Protein AF-A0A8W7Q384-F1 (afdb_monomer_lite)

Structure (mmCIF, N/CA/C/O backbone):
data_AF-A0A8W7Q384-F1
#
_entry.id   AF-A0A8W7Q384-F1
#
loop_
_atom_site.group_PDB
_atom_site.id
_atom_site.type_symbol
_atom_site.label_atom_id
_atom_site.label_alt_id
_atom_site.label_comp_id
_atom_site.label_asym_id
_atom_site.label_entity_id
_atom_site.label_seq_id
_atom_site.pdbx_PDB_ins_code
_atom_site.Cartn_x
_atom_site.Cartn_y
_atom_site.Cartn_z
_atom_site.occupancy
_atom_site.B_iso_or_equiv
_atom_site.auth_seq_id
_atom_site.auth_comp_id
_atom_site.auth_asym_id
_atom_site.auth_atom_id
_atom_site.pdbx_PDB_model_num
ATOM 1 N N . MET A 1 1 ? 1.496 25.812 8.052 1.00 44.94 1 MET A N 1
ATOM 2 C CA . MET A 1 1 ? 0.238 25.805 8.840 1.00 44.94 1 MET A CA 1
ATOM 3 C C . MET A 1 1 ? 0.352 24.690 9.879 1.00 44.94 1 MET A C 1
ATOM 5 O O . MET A 1 1 ? 1.340 23.968 9.822 1.00 44.94 1 MET A O 1
ATOM 9 N N . THR A 1 2 ? -0.570 24.542 10.833 1.00 55.72 2 THR A N 1
ATOM 10 C CA . THR A 1 2 ? -0.604 23.332 11.680 1.00 55.72 2 THR A CA 1
ATOM 11 C C . THR A 1 2 ? -1.084 22.135 10.853 1.00 55.72 2 THR A C 1
ATOM 13 O O . THR A 1 2 ? -1.966 22.303 10.009 1.00 55.72 2 THR A O 1
ATOM 16 N N . HIS A 1 3 ? -0.537 20.934 11.089 1.00 66.12 3 HIS A N 1
ATOM 17 C CA . HIS A 1 3 ? -0.897 19.719 10.334 1.00 66.12 3 HIS A CA 1
ATOM 18 C C . HIS A 1 3 ? -2.413 19.453 10.353 1.00 66.12 3 HIS A C 1
ATOM 20 O O . HIS A 1 3 ? -3.006 19.095 9.339 1.00 66.12 3 HIS A O 1
ATOM 26 N N . THR A 1 4 ? -3.066 19.753 11.480 1.00 69.38 4 THR A N 1
ATOM 27 C CA . THR A 1 4 ? -4.520 19.659 11.679 1.00 69.38 4 THR A CA 1
ATOM 28 C C . THR A 1 4 ? -5.344 20.474 10.674 1.00 69.38 4 THR A C 1
ATOM 30 O O . THR A 1 4 ? -6.459 20.076 10.350 1.00 69.38 4 THR A O 1
ATOM 33 N N . ALA A 1 5 ? -4.840 21.616 10.191 1.00 74.81 5 ALA A N 1
ATOM 34 C CA . ALA A 1 5 ? -5.571 22.479 9.259 1.00 74.81 5 ALA A CA 1
ATOM 35 C C . ALA A 1 5 ? -5.520 21.947 7.816 1.00 74.81 5 ALA A C 1
ATOM 37 O O . ALA A 1 5 ? -6.537 21.940 7.127 1.00 74.81 5 ALA A O 1
ATOM 38 N N . GLU A 1 6 ? -4.353 21.452 7.392 1.00 76.44 6 GLU A N 1
ATOM 39 C CA . GLU A 1 6 ? -4.172 20.764 6.106 1.00 76.44 6 GLU A CA 1
ATOM 40 C C . GLU A 1 6 ? -4.984 19.461 6.076 1.00 76.44 6 GLU A C 1
ATOM 42 O O . GLU A 1 6 ? -5.744 19.227 5.139 1.00 76.44 6 GLU A O 1
ATOM 47 N N . LEU A 1 7 ? -4.917 18.669 7.153 1.00 79.75 7 LEU A N 1
ATOM 48 C CA . LEU A 1 7 ? -5.678 17.428 7.300 1.00 79.75 7 LEU A CA 1
ATOM 49 C C . LEU A 1 7 ? -7.197 17.656 7.252 1.00 79.75 7 LEU A C 1
ATOM 51 O O . LEU A 1 7 ? -7.885 16.923 6.548 1.00 79.75 7 LEU A O 1
ATOM 55 N N . LYS A 1 8 ? -7.736 18.665 7.957 1.00 81.50 8 LYS A N 1
ATOM 56 C CA . LYS A 1 8 ? -9.182 18.963 7.934 1.00 81.50 8 LYS A CA 1
ATOM 57 C C . LYS A 1 8 ? -9.668 19.361 6.537 1.00 81.50 8 LYS A C 1
ATOM 59 O O . LYS A 1 8 ? -10.621 18.768 6.047 1.00 81.50 8 LYS A O 1
ATOM 64 N N . ASN A 1 9 ? -8.970 20.281 5.869 1.00 80.69 9 ASN A N 1
ATOM 65 C CA . ASN A 1 9 ? -9.294 20.690 4.497 1.00 80.69 9 ASN A CA 1
ATOM 66 C C . ASN A 1 9 ? -9.193 19.500 3.516 1.00 80.69 9 ASN A C 1
ATOM 68 O O . ASN A 1 9 ? -10.061 19.295 2.668 1.00 80.69 9 ASN A O 1
ATOM 72 N N . GLY A 1 10 ? -8.174 18.650 3.685 1.00 82.06 10 GLY A N 1
ATOM 73 C CA . GLY A 1 10 ? -8.019 17.441 2.883 1.00 82.06 10 GLY A CA 1
ATOM 74 C C . GLY A 1 10 ? -9.144 16.417 3.082 1.00 82.06 10 GLY A C 1
ATOM 75 O O . GLY A 1 10 ? -9.620 15.827 2.116 1.00 82.06 10 GLY A O 1
ATOM 76 N N . LEU A 1 11 ? -9.611 16.236 4.319 1.00 85.50 11 LEU A N 1
ATOM 77 C CA . LEU A 1 11 ? -10.746 15.369 4.653 1.00 85.50 11 LEU A CA 1
ATOM 78 C C . LEU A 1 11 ? -12.077 15.894 4.102 1.00 85.50 11 LEU A C 1
ATOM 80 O O . LEU A 1 11 ? -12.877 15.098 3.613 1.00 85.50 11 LEU A O 1
ATOM 84 N N . GLU A 1 12 ? -12.297 17.211 4.126 1.00 83.75 12 GLU A N 1
ATOM 85 C CA . GLU A 1 12 ? -13.469 17.854 3.515 1.00 83.75 12 GLU A CA 1
ATOM 86 C C . GLU A 1 12 ? -13.527 17.586 2.002 1.00 83.75 12 GLU A C 1
ATOM 88 O O . GLU A 1 12 ? -14.572 17.182 1.491 1.00 83.75 12 GLU A O 1
ATOM 93 N N . GLN A 1 13 ? -12.399 17.711 1.293 1.00 80.19 13 GLN A N 1
ATOM 94 C CA . GLN A 1 13 ? -12.308 17.402 -0.142 1.00 80.19 13 GLN A CA 1
ATOM 95 C C . GLN A 1 13 ? -12.464 15.902 -0.457 1.00 80.19 13 GLN A C 1
ATOM 97 O O . GLN A 1 13 ? -13.007 15.554 -1.503 1.00 80.19 13 GLN A O 1
ATOM 102 N N . LEU A 1 14 ? -12.040 15.011 0.448 1.00 81.94 14 LEU A N 1
ATOM 103 C CA . LEU A 1 14 ? -12.283 13.562 0.356 1.00 81.94 14 LEU A CA 1
ATOM 104 C C . LEU A 1 14 ? -13.698 13.145 0.818 1.00 81.94 14 LEU A C 1
ATOM 106 O O . LEU A 1 14 ? -14.008 11.955 0.815 1.00 81.94 14 LEU A O 1
ATOM 110 N N . ALA A 1 15 ? -14.548 14.095 1.233 1.00 84.81 15 ALA A N 1
ATOM 111 C CA . ALA A 1 15 ? -15.871 13.867 1.827 1.00 84.81 15 ALA A CA 1
ATOM 112 C C . ALA A 1 15 ? -15.871 12.939 3.070 1.00 84.81 15 ALA A C 1
ATOM 114 O O . ALA A 1 15 ? -16.859 12.260 3.361 1.00 84.81 15 ALA A O 1
ATOM 115 N N . LEU A 1 16 ? -14.770 12.917 3.831 1.00 86.44 16 LEU A N 1
ATOM 116 C CA . LEU A 1 16 ? -14.567 12.045 4.993 1.00 86.44 16 LEU A CA 1
ATOM 117 C C . LEU A 1 16 ? -14.825 12.780 6.317 1.00 86.44 16 LEU A C 1
ATOM 119 O O . LEU A 1 16 ? -13.942 13.423 6.884 1.00 86.44 16 LEU A O 1
ATOM 123 N N . GLY A 1 17 ? -16.038 12.627 6.853 1.00 88.44 17 GLY A N 1
ATOM 124 C CA . GLY A 1 17 ? -16.417 13.150 8.169 1.00 88.44 17 GLY A CA 1
ATOM 125 C C . GLY A 1 17 ? -15.796 12.368 9.332 1.00 88.44 17 GLY A C 1
ATOM 126 O O . GLY A 1 17 ? -16.449 11.494 9.897 1.00 88.44 17 GLY A O 1
ATOM 127 N N . LEU A 1 18 ? -14.553 12.691 9.706 1.00 91.69 18 LEU A N 1
ATOM 128 C CA . LEU A 1 18 ? -13.882 12.130 10.888 1.00 91.69 18 LEU A CA 1
ATOM 129 C C . LEU A 1 18 ? -14.116 12.979 12.146 1.00 91.69 18 LEU A C 1
ATOM 131 O O . LEU A 1 18 ? -14.117 14.209 12.094 1.00 91.69 18 LEU A O 1
ATOM 135 N N . ASN A 1 19 ? -14.273 12.317 13.294 1.00 92.69 19 ASN A N 1
ATOM 136 C CA . ASN A 1 19 ? -14.457 12.979 14.589 1.00 92.69 19 ASN A CA 1
ATOM 137 C C . ASN A 1 19 ? -13.121 13.408 15.240 1.00 92.69 19 ASN A C 1
ATOM 139 O O . ASN A 1 19 ? -12.037 13.018 14.805 1.00 92.69 19 ASN A O 1
ATOM 143 N N . GLU A 1 20 ? -13.184 14.203 16.313 1.00 90.88 20 GLU A N 1
ATOM 144 C CA . GLU A 1 20 ? -11.985 14.758 16.966 1.00 90.88 20 GLU A CA 1
ATOM 145 C C . GLU A 1 20 ? -11.042 13.694 17.551 1.00 90.88 20 GLU A C 1
ATOM 147 O O . GLU A 1 20 ? -9.825 13.872 17.502 1.00 90.88 20 GLU A O 1
ATOM 152 N N . GLN A 1 21 ? -11.569 12.562 18.030 1.00 93.56 21 GLN A N 1
ATOM 153 C CA . GLN A 1 21 ? -10.753 11.441 18.503 1.00 93.56 21 GLN A CA 1
ATOM 154 C C . GLN A 1 21 ? -9.999 10.781 17.339 1.00 93.56 21 GLN A C 1
ATOM 156 O O . GLN A 1 21 ? -8.808 10.510 17.458 1.00 93.56 21 GLN A O 1
ATOM 161 N N . GLN A 1 22 ? -10.657 10.570 16.194 1.00 95.06 22 GLN A N 1
ATOM 162 C CA . GLN A 1 22 ? -10.008 10.045 14.988 1.00 95.06 22 GLN A CA 1
ATOM 163 C C . GLN A 1 22 ? -8.922 11.003 14.481 1.00 95.06 22 GLN A C 1
ATOM 165 O O . GLN A 1 22 ? -7.818 10.562 14.173 1.00 95.06 22 GLN A O 1
ATOM 170 N N . LEU A 1 23 ? -9.183 12.314 14.465 1.00 91.81 23 LEU A N 1
ATOM 171 C CA . LEU A 1 23 ? -8.183 13.325 14.101 1.00 91.81 23 LEU A CA 1
ATOM 172 C C . LEU A 1 23 ? -6.960 13.300 15.036 1.00 91.81 23 LEU A C 1
ATOM 174 O O . LEU A 1 23 ? -5.830 13.349 14.552 1.00 91.81 23 LEU A O 1
ATOM 178 N N . ALA A 1 24 ? -7.168 13.166 16.350 1.00 91.88 24 ALA A N 1
ATOM 179 C CA . ALA A 1 24 ? -6.080 13.041 17.323 1.00 91.88 24 ALA A CA 1
ATOM 180 C C . ALA A 1 24 ? -5.264 11.745 17.137 1.00 91.88 24 ALA A C 1
ATOM 182 O O . ALA A 1 24 ? -4.039 11.767 17.248 1.00 91.88 24 ALA A O 1
ATOM 183 N N . LEU A 1 25 ? -5.916 10.627 16.796 1.00 95.00 25 LEU A N 1
ATOM 184 C CA . LEU A 1 25 ? -5.239 9.362 16.483 1.00 95.00 25 LEU A CA 1
ATOM 185 C C . LEU A 1 25 ? -4.395 9.452 15.199 1.00 95.00 25 LEU A C 1
ATOM 187 O O . LEU A 1 25 ? -3.295 8.903 15.158 1.00 95.00 25 LEU A O 1
ATOM 191 N N . LEU A 1 26 ? -4.865 10.165 14.169 1.00 92.44 26 LEU A N 1
ATOM 192 C CA . LEU A 1 26 ? -4.098 10.388 12.935 1.00 92.44 26 LEU A CA 1
ATOM 193 C C . LEU A 1 26 ? -2.866 11.291 13.163 1.00 92.44 26 LEU A C 1
ATOM 195 O O . LEU A 1 26 ? -1.802 11.020 12.607 1.00 92.44 26 LEU A O 1
ATOM 199 N N . ASP A 1 27 ? -2.983 12.327 13.998 1.00 89.19 27 ASP A N 1
ATOM 200 C CA . ASP A 1 27 ? -1.873 13.227 14.361 1.00 89.19 27 ASP A CA 1
ATOM 201 C C . ASP A 1 27 ? -0.831 12.524 15.259 1.00 89.19 27 ASP A C 1
ATOM 203 O O . ASP A 1 27 ? 0.382 12.617 15.032 1.00 89.19 27 ASP A O 1
ATOM 207 N N . GLY A 1 28 ? -1.296 11.700 16.206 1.00 91.56 28 GLY A N 1
ATOM 208 C CA . GLY A 1 28 ? -0.447 10.790 16.977 1.00 91.56 28 GLY A CA 1
ATOM 209 C C . GLY A 1 28 ? 0.284 9.778 16.088 1.00 91.56 28 GLY A C 1
ATOM 210 O O . GLY A 1 28 ? 1.491 9.579 16.239 1.00 91.56 28 GLY A O 1
ATOM 211 N N . TYR A 1 29 ? -0.404 9.188 15.106 1.00 93.50 29 TYR A N 1
ATOM 212 C CA . TYR A 1 29 ? 0.206 8.285 14.128 1.00 93.50 29 TYR A CA 1
ATOM 213 C C . TYR A 1 29 ? 1.307 8.971 13.304 1.00 93.50 29 TYR A C 1
ATOM 215 O O . TYR A 1 29 ? 2.401 8.415 13.185 1.00 93.50 29 TYR A O 1
ATOM 223 N N . LEU A 1 30 ? 1.071 10.189 12.797 1.00 88.12 30 LEU A N 1
ATOM 224 C CA . LEU A 1 30 ? 2.099 10.975 12.101 1.00 88.12 30 LEU A CA 1
ATOM 225 C C . LEU A 1 30 ? 3.310 11.260 13.000 1.00 88.12 30 LEU A C 1
ATOM 227 O O . LEU A 1 30 ? 4.449 11.084 12.566 1.00 88.12 30 LEU A O 1
ATOM 231 N N . THR A 1 31 ? 3.073 11.626 14.262 1.00 88.06 31 THR A N 1
ATOM 232 C CA . THR A 1 31 ? 4.128 11.882 15.256 1.00 88.06 31 THR A CA 1
ATOM 233 C C . THR A 1 31 ? 5.004 10.643 15.486 1.00 88.06 31 THR A C 1
ATOM 235 O O . THR A 1 31 ? 6.235 10.733 15.505 1.00 88.06 31 THR A O 1
ATOM 238 N N . LEU A 1 32 ? 4.393 9.459 15.609 1.00 90.62 32 LEU A N 1
ATOM 239 C CA . LEU A 1 32 ? 5.118 8.191 15.738 1.00 90.62 32 LEU A CA 1
ATOM 240 C C . LEU A 1 32 ? 5.864 7.819 14.451 1.00 90.62 32 LEU A C 1
ATOM 242 O O . LEU A 1 32 ? 7.019 7.392 14.521 1.00 90.62 32 LEU A O 1
ATOM 246 N N . LEU A 1 33 ? 5.240 8.010 13.285 1.00 87.19 33 LEU A N 1
ATOM 247 C CA . LEU A 1 33 ? 5.838 7.722 11.982 1.00 87.19 33 LEU A CA 1
ATOM 248 C C . LEU A 1 33 ? 7.087 8.580 11.740 1.00 87.19 33 LEU A C 1
ATOM 250 O O . LEU A 1 33 ? 8.132 8.029 11.398 1.00 87.19 33 LEU A O 1
ATOM 254 N N . ALA A 1 34 ? 7.017 9.894 11.975 1.00 82.94 34 ALA A N 1
ATOM 255 C CA . ALA A 1 34 ? 8.147 10.812 11.823 1.00 82.94 34 ALA A CA 1
ATOM 256 C C . ALA A 1 34 ? 9.315 10.439 12.756 1.00 82.94 34 ALA A C 1
ATOM 258 O O . ALA A 1 34 ? 10.442 10.228 12.294 1.00 82.94 34 ALA A O 1
ATOM 259 N N . LYS A 1 35 ? 9.019 10.240 14.051 1.00 85.12 35 LYS A N 1
ATOM 260 C CA . LYS A 1 35 ? 9.969 9.797 15.088 1.00 85.12 35 LYS A CA 1
ATOM 261 C C . LYS A 1 35 ? 10.708 8.512 14.699 1.00 85.12 35 LYS A C 1
ATOM 263 O O . LYS A 1 35 ? 11.920 8.424 14.883 1.00 85.12 35 LYS A O 1
ATOM 268 N N . TRP A 1 36 ? 10.003 7.518 14.157 1.00 84.56 36 TRP A N 1
ATOM 269 C CA . TRP A 1 36 ? 10.604 6.237 13.771 1.00 84.56 36 TRP A CA 1
ATOM 270 C C . TRP A 1 36 ? 11.273 6.251 12.391 1.00 84.56 36 TRP A C 1
ATOM 272 O O . TRP A 1 36 ? 12.240 5.511 12.180 1.00 84.56 36 TRP A O 1
ATOM 282 N N . ASN A 1 37 ? 10.821 7.091 11.452 1.00 78.69 37 ASN A N 1
ATOM 283 C CA . ASN A 1 37 ? 11.396 7.147 10.107 1.00 78.69 37 ASN A CA 1
ATOM 284 C C . ASN A 1 37 ? 12.879 7.563 10.135 1.00 78.69 37 ASN A C 1
ATOM 286 O O . ASN A 1 37 ? 13.687 6.995 9.399 1.00 78.69 37 ASN A O 1
ATOM 290 N N . HIS A 1 38 ? 13.250 8.461 11.058 1.00 72.88 38 HIS A N 1
ATOM 291 C CA . HIS A 1 38 ? 14.633 8.895 11.295 1.00 72.88 38 HIS A CA 1
ATOM 292 C C . HIS A 1 38 ? 15.606 7.732 11.585 1.00 72.88 38 HIS A C 1
ATOM 294 O O . HIS A 1 38 ? 16.776 7.797 11.211 1.00 72.88 38 HIS A O 1
ATOM 300 N N . THR A 1 39 ? 15.141 6.653 12.223 1.00 70.62 39 THR A N 1
ATOM 301 C CA . THR A 1 39 ? 15.984 5.501 12.600 1.00 70.62 39 THR A CA 1
ATOM 302 C C . THR A 1 39 ? 15.825 4.306 11.657 1.00 70.62 39 THR A C 1
ATOM 304 O O . THR A 1 39 ? 16.769 3.532 11.489 1.00 70.62 39 THR A O 1
ATOM 307 N N . TYR A 1 40 ? 14.653 4.130 11.037 1.00 63.62 40 TYR A N 1
ATOM 308 C CA . TYR A 1 40 ? 14.297 2.875 10.361 1.00 63.62 40 TYR A CA 1
ATOM 309 C C . TYR A 1 40 ? 13.961 2.981 8.866 1.00 63.62 40 TYR A C 1
ATOM 311 O O . TYR A 1 40 ? 13.744 1.935 8.256 1.00 63.62 40 TYR A O 1
ATOM 319 N N . ASN A 1 41 ? 13.964 4.179 8.259 1.00 71.88 41 ASN A N 1
ATOM 320 C CA . ASN A 1 41 ? 13.584 4.400 6.850 1.00 71.88 41 ASN A CA 1
ATOM 321 C C . ASN A 1 41 ? 12.245 3.715 6.494 1.00 71.88 41 ASN A C 1
ATOM 323 O O . ASN A 1 41 ? 12.145 2.937 5.544 1.00 71.88 41 ASN A O 1
ATOM 327 N N . LEU A 1 42 ? 11.215 3.979 7.303 1.00 66.94 42 LEU A N 1
ATOM 328 C CA . LEU A 1 42 ? 9.856 3.474 7.098 1.00 66.94 42 LEU A CA 1
ATOM 329 C C . LEU A 1 42 ? 9.215 4.037 5.822 1.00 66.94 42 LEU A C 1
ATOM 331 O O . LEU A 1 42 ? 8.390 3.360 5.208 1.00 66.94 42 LEU A O 1
ATOM 335 N N . THR A 1 43 ? 9.587 5.260 5.429 1.00 62.66 43 THR A N 1
ATOM 336 C CA . THR A 1 43 ? 9.086 5.932 4.225 1.00 62.66 43 THR A CA 1
ATOM 337 C C . THR A 1 43 ? 10.163 6.802 3.561 1.00 62.66 43 THR A C 1
ATOM 339 O O . THR A 1 43 ? 11.123 7.238 4.199 1.00 62.66 43 THR A O 1
ATOM 342 N N . ALA A 1 44 ? 9.991 7.087 2.267 1.00 57.91 44 ALA A N 1
ATOM 343 C CA . ALA A 1 44 ? 10.894 7.958 1.510 1.00 57.91 44 ALA A CA 1
ATOM 344 C C . ALA A 1 44 ? 10.686 9.464 1.785 1.00 57.91 44 ALA A C 1
ATOM 346 O O . ALA A 1 44 ? 11.607 10.252 1.576 1.00 57.91 44 ALA A O 1
ATOM 347 N N . VAL A 1 45 ? 9.502 9.878 2.255 1.00 58.94 45 VAL A N 1
ATOM 348 C CA . VAL A 1 45 ? 9.200 11.284 2.576 1.00 58.94 45 VAL A CA 1
ATOM 349 C C . VAL A 1 45 ? 9.670 11.583 3.998 1.00 58.94 45 VAL A C 1
ATOM 351 O O . VAL A 1 45 ? 9.257 10.921 4.946 1.00 58.94 45 VAL A O 1
ATOM 354 N N . ARG A 1 46 ? 10.542 12.584 4.152 1.00 60.16 46 ARG A N 1
ATOM 355 C CA . ARG A 1 46 ? 11.140 12.962 5.448 1.00 60.16 46 ARG A CA 1
ATOM 356 C C . ARG A 1 46 ? 10.650 14.303 5.999 1.00 60.16 46 ARG A C 1
ATOM 358 O O . ARG A 1 46 ? 10.832 14.571 7.178 1.00 60.16 46 ARG A O 1
ATOM 365 N N . GLU A 1 47 ? 10.021 15.127 5.167 1.00 62.47 47 GLU A N 1
ATOM 366 C CA . GLU A 1 47 ? 9.422 16.406 5.563 1.00 62.47 47 GLU A CA 1
ATOM 367 C C . GLU A 1 47 ? 8.016 16.166 6.132 1.00 62.47 47 GLU A C 1
ATOM 369 O O . GLU A 1 47 ? 7.141 15.700 5.404 1.00 62.47 47 GLU A O 1
ATOM 374 N N . GLU A 1 48 ? 7.778 16.497 7.405 1.00 63.94 48 GLU A N 1
ATOM 375 C CA . GLU A 1 48 ? 6.502 16.230 8.103 1.00 63.94 48 GLU A CA 1
ATOM 376 C C . GLU A 1 48 ? 5.282 16.821 7.381 1.00 63.94 48 GLU A C 1
ATOM 378 O O . GLU A 1 48 ? 4.284 16.130 7.189 1.00 63.94 48 GLU A O 1
ATOM 383 N N . GLN A 1 49 ? 5.402 18.052 6.875 1.00 61.66 49 GLN A N 1
ATOM 384 C CA . GLN A 1 49 ? 4.360 18.720 6.083 1.00 61.66 49 GLN A CA 1
ATOM 385 C C . GLN A 1 49 ? 3.969 17.886 4.853 1.00 61.66 49 GLN A C 1
ATOM 387 O O . GLN A 1 49 ? 2.793 17.675 4.580 1.00 61.66 49 GLN A O 1
ATOM 392 N N . ARG A 1 50 ? 4.951 17.297 4.156 1.00 66.94 50 ARG A N 1
ATOM 393 C CA . ARG A 1 50 ? 4.676 16.406 3.022 1.00 66.94 50 ARG A CA 1
ATOM 394 C C . ARG A 1 50 ? 4.084 15.065 3.455 1.00 66.94 50 ARG A C 1
ATOM 396 O O . ARG A 1 50 ? 3.429 14.437 2.632 1.00 66.94 50 ARG A O 1
ATOM 403 N N . MET A 1 51 ? 4.255 14.616 4.702 1.00 70.12 51 MET A N 1
ATOM 404 C CA . MET A 1 51 ? 3.623 13.377 5.180 1.00 70.12 51 MET A CA 1
ATOM 405 C C . MET A 1 51 ? 2.096 13.506 5.283 1.00 70.12 51 MET A C 1
ATOM 407 O O . MET A 1 51 ? 1.400 12.527 5.021 1.00 70.12 51 MET A O 1
ATOM 411 N N . VAL A 1 52 ? 1.547 14.687 5.590 1.00 71.88 52 VAL A N 1
ATOM 412 C CA . VAL A 1 52 ? 0.084 14.881 5.621 1.00 71.88 52 VAL A CA 1
ATOM 413 C C . VAL A 1 52 ? -0.511 14.569 4.243 1.00 71.88 52 VAL A C 1
ATOM 415 O O . VAL A 1 52 ? -1.310 13.642 4.115 1.00 71.88 52 VAL A O 1
ATOM 418 N N . SER A 1 53 ? -0.036 15.244 3.196 1.00 66.00 53 SER A N 1
ATOM 419 C CA . SER A 1 53 ? -0.509 15.025 1.823 1.00 66.00 53 SER A CA 1
ATOM 420 C C . SER A 1 53 ? -0.067 13.674 1.215 1.00 66.00 53 SER A C 1
ATOM 422 O O . SER A 1 53 ? -0.905 12.905 0.747 1.00 66.00 53 SER A O 1
ATOM 424 N N . TYR A 1 54 ? 1.225 13.309 1.259 1.00 67.81 54 TYR A N 1
ATOM 425 C CA . TYR A 1 54 ? 1.746 12.095 0.592 1.00 67.81 54 TYR A CA 1
ATOM 426 C C . TYR A 1 54 ? 1.478 10.786 1.344 1.00 67.81 54 TYR A C 1
ATOM 428 O O . TYR A 1 54 ? 1.525 9.714 0.732 1.00 67.81 54 TYR A O 1
ATOM 436 N N . HIS A 1 55 ? 1.266 10.815 2.659 1.00 77.00 55 HIS A N 1
ATOM 437 C CA . HIS A 1 55 ? 1.114 9.603 3.469 1.00 77.00 55 HIS A CA 1
ATOM 438 C C . HIS A 1 55 ? -0.280 9.478 4.069 1.00 77.00 55 HIS A C 1
ATOM 440 O O . HIS A 1 55 ? -0.896 8.424 3.900 1.00 77.00 55 HIS A O 1
ATOM 446 N N . LEU A 1 56 ? -0.802 10.531 4.696 1.00 83.62 56 LEU A N 1
ATOM 447 C CA . LEU A 1 56 ? -2.070 10.463 5.415 1.00 83.62 56 LEU A CA 1
ATOM 448 C C . LEU A 1 56 ? -3.285 10.597 4.485 1.00 83.62 56 LEU A C 1
ATOM 450 O O . LEU A 1 56 ? -4.044 9.639 4.359 1.00 83.62 56 LEU A O 1
ATOM 454 N N . LEU A 1 57 ? -3.438 11.731 3.791 1.00 83.19 57 LEU A N 1
ATOM 455 C CA . LEU A 1 57 ? -4.552 11.983 2.862 1.00 83.19 57 LEU A CA 1
ATOM 456 C C . LEU A 1 57 ? -4.567 10.972 1.708 1.00 83.19 57 LEU A C 1
ATOM 458 O O . LEU A 1 57 ? -5.613 10.410 1.391 1.00 83.19 57 LEU A O 1
ATOM 462 N N . ASP A 1 58 ? -3.388 10.660 1.163 1.00 83.44 58 ASP A N 1
ATOM 463 C CA . ASP A 1 58 ? -3.198 9.602 0.167 1.00 83.44 58 ASP A CA 1
ATOM 464 C C . ASP A 1 58 ? -3.792 8.264 0.633 1.00 83.44 58 ASP A C 1
ATOM 466 O O . ASP A 1 58 ? -4.577 7.661 -0.089 1.00 83.44 58 ASP A O 1
ATOM 470 N N . SER A 1 59 ? -3.496 7.830 1.864 1.00 89.12 59 SER A N 1
ATOM 471 C CA . SER A 1 59 ? -4.026 6.576 2.424 1.00 89.12 59 SER A CA 1
ATOM 472 C C . SER A 1 59 ? -5.522 6.649 2.742 1.00 89.12 59 SER A C 1
ATOM 474 O O . SER A 1 59 ? -6.240 5.670 2.548 1.00 89.12 59 SER A O 1
ATOM 476 N N . LEU A 1 60 ? -5.999 7.801 3.225 1.00 90.44 60 LEU A N 1
ATOM 477 C CA . LEU A 1 60 ? -7.403 8.024 3.577 1.00 90.44 60 LEU A CA 1
ATOM 478 C C . LEU A 1 60 ? -8.321 8.025 2.351 1.00 90.44 60 LEU A C 1
ATOM 480 O O . LEU A 1 60 ? -9.470 7.611 2.471 1.00 90.44 60 LEU A O 1
ATOM 484 N N . SER A 1 61 ? -7.813 8.376 1.166 1.00 88.00 61 SER A N 1
ATOM 485 C CA . SER A 1 61 ? -8.569 8.274 -0.091 1.00 88.00 61 SER A CA 1
ATOM 486 C C . SER A 1 61 ? -9.082 6.861 -0.411 1.00 88.00 61 SER A C 1
ATOM 488 O O . SER A 1 61 ? -10.035 6.711 -1.165 1.00 88.00 61 SER A O 1
ATOM 490 N N . LEU A 1 62 ? -8.517 5.816 0.209 1.00 89.44 62 LEU A N 1
ATOM 491 C CA . LEU A 1 62 ? -9.020 4.445 0.114 1.00 89.44 62 LEU A CA 1
ATOM 492 C C . LEU A 1 62 ? -10.374 4.249 0.823 1.00 89.44 62 LEU A C 1
ATOM 494 O O . LEU A 1 62 ? -11.156 3.381 0.438 1.00 89.44 62 LEU A O 1
ATOM 498 N N . VAL A 1 63 ? -10.643 5.016 1.884 1.00 90.75 63 VAL A N 1
ATOM 499 C CA . VAL A 1 63 ? -11.721 4.751 2.851 1.00 90.75 63 VAL A CA 1
ATOM 500 C C . VAL A 1 63 ? -13.127 4.747 2.231 1.00 90.75 63 VAL A C 1
ATOM 502 O O . VAL A 1 63 ? -13.868 3.808 2.540 1.00 90.75 63 VAL A O 1
ATOM 505 N N . PRO A 1 64 ? -13.508 5.673 1.322 1.00 87.38 64 PRO A N 1
ATOM 506 C CA . PRO A 1 64 ? -14.806 5.624 0.637 1.00 87.38 64 PRO A CA 1
ATOM 507 C C . PRO A 1 64 ? -15.039 4.337 -0.173 1.00 87.38 64 PRO A C 1
ATOM 509 O O . PRO A 1 64 ? -16.182 3.953 -0.413 1.00 87.38 64 PRO A O 1
ATOM 512 N N . HIS A 1 65 ? -13.971 3.636 -0.561 1.00 86.88 65 HIS A N 1
ATOM 513 C CA . HIS A 1 65 ? -14.021 2.410 -1.365 1.00 86.88 65 HIS A CA 1
ATOM 514 C C . HIS A 1 65 ? -13.979 1.127 -0.510 1.00 86.88 65 HIS A C 1
ATOM 516 O O . HIS A 1 65 ? -14.147 0.023 -1.023 1.00 86.88 65 HIS A O 1
ATOM 522 N N . LEU A 1 66 ? -13.836 1.252 0.817 1.00 88.50 66 LEU A N 1
ATOM 523 C CA . LEU A 1 66 ? -13.933 0.143 1.780 1.00 88.50 66 LEU A CA 1
ATOM 524 C C . LEU A 1 66 ? -15.379 -0.117 2.250 1.00 88.50 66 LEU A C 1
ATOM 526 O O . LEU A 1 66 ? -15.604 -0.837 3.227 1.00 88.50 66 LEU A O 1
ATOM 530 N N . ASN A 1 67 ? -16.376 0.464 1.580 1.00 78.69 67 ASN A N 1
ATOM 531 C CA . ASN A 1 67 ? -17.791 0.247 1.880 1.00 78.69 67 ASN A CA 1
ATOM 532 C C . ASN A 1 67 ? -18.184 -1.232 1.716 1.00 78.69 67 ASN A C 1
ATOM 534 O O . ASN A 1 67 ? -17.748 -1.914 0.786 1.00 78.69 67 ASN A O 1
ATOM 538 N N . GLY A 1 68 ? -18.980 -1.743 2.660 1.00 82.44 68 GLY A N 1
ATOM 539 C CA . GLY A 1 68 ? -19.383 -3.155 2.725 1.00 82.44 68 GLY A CA 1
ATOM 540 C C . GLY A 1 68 ? -18.264 -4.154 3.061 1.00 82.44 68 GLY A C 1
ATOM 541 O O . GLY A 1 68 ? -18.546 -5.344 3.141 1.00 82.44 68 GLY A O 1
ATOM 542 N N . GLY A 1 69 ? -17.018 -3.704 3.247 1.00 88.69 69 GLY A N 1
ATOM 543 C CA . GLY A 1 69 ? -15.919 -4.539 3.737 1.00 88.69 69 GLY A CA 1
ATOM 544 C C . GLY A 1 69 ? -15.905 -4.605 5.264 1.00 88.69 69 GLY A C 1
ATOM 545 O O . GLY A 1 69 ? -16.129 -3.587 5.927 1.00 88.69 69 GLY A O 1
ATOM 546 N N . THR A 1 70 ? -15.623 -5.793 5.800 1.00 95.56 70 THR A N 1
ATOM 547 C CA . THR A 1 70 ? -15.559 -6.107 7.237 1.00 95.56 70 THR A CA 1
ATOM 548 C C . THR A 1 70 ? -14.159 -6.528 7.684 1.00 95.56 70 THR A C 1
ATOM 550 O O . THR A 1 70 ? -13.803 -6.294 8.842 1.00 95.56 70 THR A O 1
ATOM 553 N N . ARG A 1 71 ? -13.332 -7.083 6.781 1.00 97.69 71 ARG A N 1
ATOM 554 C CA . ARG A 1 71 ? -11.973 -7.536 7.104 1.00 97.69 71 ARG A CA 1
ATOM 555 C C . ARG A 1 71 ? -10.979 -7.253 5.973 1.00 97.69 71 ARG A C 1
ATOM 557 O O . ARG A 1 71 ? -10.935 -7.955 4.960 1.00 97.69 71 ARG A O 1
ATOM 564 N N . LEU A 1 72 ? -10.147 -6.236 6.202 1.00 97.94 72 LEU A N 1
ATOM 565 C CA . LEU A 1 72 ? -9.104 -5.736 5.309 1.00 97.94 72 LEU A CA 1
ATOM 566 C C . LEU A 1 72 ? -7.742 -6.378 5.608 1.00 97.94 72 LEU A C 1
ATOM 568 O O . LEU A 1 72 ? -7.299 -6.398 6.754 1.00 97.94 72 LEU A O 1
ATOM 572 N N . LEU A 1 73 ? -7.035 -6.810 4.565 1.00 97.81 73 LEU A N 1
ATOM 573 C CA . LEU A 1 73 ? -5.594 -7.073 4.603 1.00 97.81 73 LEU A CA 1
ATOM 574 C C . LEU A 1 73 ? -4.839 -5.952 3.889 1.00 97.81 73 LEU A C 1
ATOM 576 O O . LEU A 1 73 ? -5.153 -5.638 2.742 1.00 97.81 73 LEU A O 1
ATOM 580 N N . ASP A 1 74 ? -3.809 -5.408 4.526 1.00 96.75 74 ASP A N 1
ATOM 581 C CA . ASP A 1 74 ? -2.821 -4.528 3.902 1.00 96.75 74 ASP A CA 1
ATOM 582 C C . ASP A 1 74 ? -1.499 -5.291 3.715 1.00 96.75 74 ASP A C 1
ATOM 584 O O . ASP A 1 74 ? -0.855 -5.699 4.685 1.00 96.75 74 ASP A O 1
ATOM 588 N N . VAL A 1 75 ? -1.120 -5.549 2.458 1.00 94.69 75 VAL A N 1
ATOM 589 C CA . VAL A 1 75 ? 0.050 -6.374 2.114 1.00 94.69 75 VAL A CA 1
ATOM 590 C C . VAL A 1 75 ? 1.267 -5.496 1.836 1.00 94.69 75 VAL A C 1
ATOM 592 O O . VAL A 1 75 ? 1.270 -4.682 0.915 1.00 94.69 75 VAL A O 1
ATOM 595 N N . GLY A 1 76 ? 2.345 -5.708 2.585 1.00 90.69 76 GLY A N 1
ATOM 596 C CA . GLY A 1 76 ? 3.557 -4.892 2.522 1.00 90.69 76 GLY A CA 1
ATOM 597 C C . GLY A 1 76 ? 3.404 -3.544 3.229 1.00 90.69 76 GLY A C 1
ATOM 598 O O . GLY A 1 76 ? 3.995 -2.568 2.770 1.00 90.69 76 GLY A O 1
ATOM 599 N N . SER A 1 77 ? 2.627 -3.488 4.323 1.00 88.88 77 SER A N 1
ATOM 600 C CA . SER A 1 77 ? 2.174 -2.260 5.006 1.00 88.88 77 SER A CA 1
ATOM 601 C C . SER A 1 77 ? 3.238 -1.189 5.262 1.00 88.88 77 SER A C 1
ATOM 603 O O . SER A 1 77 ? 2.899 -0.015 5.408 1.00 88.88 77 SER A O 1
ATOM 605 N N . GLY A 1 78 ? 4.528 -1.532 5.357 1.00 88.62 78 GLY A N 1
ATOM 606 C CA . GLY A 1 78 ? 5.574 -0.516 5.445 1.00 88.62 78 GLY A CA 1
ATOM 607 C C . GLY A 1 78 ? 5.550 0.242 6.772 1.00 88.62 78 GLY A C 1
ATOM 608 O O . GLY A 1 78 ? 5.723 -0.345 7.837 1.00 88.62 78 GLY A O 1
ATOM 609 N N . GLY A 1 79 ? 5.326 1.554 6.685 1.00 89.25 79 GLY A N 1
ATOM 610 C CA . GLY A 1 79 ? 5.005 2.422 7.821 1.00 89.25 79 GLY A CA 1
ATOM 611 C C . GLY A 1 79 ? 3.532 2.372 8.258 1.00 89.25 79 GLY A C 1
ATOM 612 O O . GLY A 1 79 ? 3.104 3.249 8.995 1.00 89.25 79 GLY A O 1
ATOM 613 N N . GLY A 1 80 ? 2.743 1.396 7.803 1.00 91.44 80 GLY A N 1
ATOM 614 C CA . GLY A 1 80 ? 1.341 1.198 8.195 1.00 91.44 80 GLY A CA 1
ATOM 615 C C . GLY A 1 80 ? 0.344 1.826 7.228 1.00 91.44 80 GLY A C 1
ATOM 616 O O . GLY A 1 80 ? -0.696 2.306 7.667 1.00 91.44 80 GLY A O 1
ATOM 617 N N . MET A 1 81 ? 0.669 1.876 5.935 1.00 90.62 81 MET A N 1
ATOM 618 C CA . MET A 1 81 ? -0.120 2.581 4.926 1.00 90.62 81 MET A CA 1
ATOM 619 C C . MET A 1 81 ? -0.524 1.672 3.762 1.00 90.62 81 MET A C 1
ATOM 621 O O . MET A 1 81 ? 0.365 1.113 3.115 1.00 90.62 81 MET A O 1
ATOM 625 N N . PRO A 1 82 ? -1.818 1.644 3.393 1.00 92.88 82 PRO A N 1
ATOM 626 C CA . PRO A 1 82 ? -2.908 2.484 3.912 1.00 92.88 82 PRO A CA 1
ATOM 627 C C . PRO A 1 82 ? -3.570 1.984 5.214 1.00 92.88 82 PRO A C 1
ATOM 629 O O . PRO A 1 82 ? -4.490 2.637 5.705 1.00 92.88 82 PRO A O 1
ATOM 632 N N . GLY A 1 83 ? -3.134 0.852 5.782 1.00 96.44 83 GLY A N 1
ATOM 633 C CA . GLY A 1 83 ? -3.884 0.137 6.821 1.00 96.44 83 GLY A CA 1
ATOM 634 C C . GLY A 1 83 ? -4.186 0.893 8.129 1.00 96.44 83 GLY A C 1
ATOM 635 O O . GLY A 1 83 ? -5.329 0.853 8.577 1.00 96.44 83 GLY A O 1
ATOM 636 N N . ILE A 1 84 ? -3.231 1.606 8.742 1.00 97.25 84 ILE A N 1
ATOM 637 C CA . ILE A 1 84 ? -3.473 2.338 10.008 1.00 97.25 84 ILE A CA 1
ATOM 638 C C . ILE A 1 84 ? -4.432 3.528 9.804 1.00 97.25 84 ILE A C 1
ATOM 640 O O . ILE A 1 84 ? -5.418 3.609 10.539 1.00 97.25 84 ILE A O 1
ATOM 644 N N . PRO A 1 85 ? -4.242 4.412 8.800 1.00 95.88 85 PRO A N 1
ATOM 645 C CA . PRO A 1 85 ? -5.230 5.442 8.475 1.00 95.88 85 PRO A CA 1
ATOM 646 C C . PRO A 1 85 ? -6.631 4.879 8.194 1.00 95.88 85 PRO A C 1
ATOM 648 O O . PRO A 1 85 ? -7.617 5.445 8.665 1.00 95.88 85 PRO A O 1
ATOM 651 N N . ALA A 1 86 ? -6.731 3.741 7.494 1.00 95.81 86 ALA A N 1
ATOM 652 C CA . ALA A 1 86 ? -8.008 3.072 7.249 1.00 95.81 86 ALA A CA 1
ATOM 653 C C . ALA A 1 86 ? -8.658 2.547 8.544 1.00 95.81 86 ALA A C 1
ATOM 655 O O . ALA A 1 86 ? -9.847 2.772 8.751 1.00 95.81 86 ALA A O 1
ATOM 656 N N . ALA A 1 87 ? -7.888 1.918 9.438 1.00 97.62 87 ALA A N 1
ATOM 657 C CA . ALA A 1 87 ? -8.376 1.406 10.721 1.00 97.62 87 ALA A CA 1
ATOM 658 C C . ALA A 1 87 ? -8.879 2.509 11.666 1.00 97.62 87 ALA A C 1
ATOM 660 O O . ALA A 1 87 ? -9.863 2.310 12.377 1.00 97.62 87 ALA A O 1
ATOM 661 N N . ILE A 1 88 ? -8.224 3.677 11.662 1.00 97.19 88 ILE A N 1
ATOM 662 C CA . ILE A 1 88 ? -8.647 4.849 12.444 1.00 97.19 88 ILE A CA 1
ATOM 663 C C . ILE A 1 88 ? -9.925 5.462 11.851 1.00 97.19 88 ILE A C 1
ATOM 665 O O . ILE A 1 88 ? -10.832 5.841 12.592 1.00 97.19 88 ILE A O 1
ATOM 669 N N . ALA A 1 89 ? -10.025 5.544 10.521 1.00 95.62 89 ALA A N 1
ATOM 670 C CA . ALA A 1 89 ? -11.199 6.085 9.836 1.00 95.62 89 ALA A CA 1
ATOM 671 C C . ALA A 1 89 ? -12.430 5.157 9.907 1.00 95.62 89 ALA A C 1
ATOM 673 O O . ALA A 1 89 ? -13.559 5.646 9.950 1.00 95.62 89 ALA A O 1
ATOM 674 N N . ARG A 1 90 ? -12.218 3.834 9.964 1.00 95.31 90 ARG A N 1
ATOM 675 C CA . ARG A 1 90 ? -13.246 2.785 10.081 1.00 95.31 90 ARG A CA 1
ATOM 676 C C . ARG A 1 90 ? -12.970 1.869 11.290 1.00 95.31 90 ARG A C 1
ATOM 678 O O . ARG A 1 90 ? -12.446 0.770 11.108 1.00 95.31 90 ARG A O 1
ATOM 685 N N . PRO A 1 91 ? -13.333 2.274 12.524 1.00 95.75 91 PRO A N 1
ATOM 686 C CA . PRO A 1 91 ? -13.161 1.444 13.726 1.00 95.75 91 PRO A CA 1
ATOM 687 C C . PRO A 1 91 ? -13.960 0.127 13.714 1.00 95.75 91 PRO A C 1
ATOM 689 O O . PRO A 1 91 ? -13.690 -0.773 14.503 1.00 95.75 91 PRO A O 1
ATOM 692 N N . ASP A 1 92 ? -14.955 0.023 12.831 1.00 95.31 92 ASP A N 1
ATOM 693 C CA . ASP A 1 92 ? -15.767 -1.167 12.562 1.00 95.31 92 ASP A CA 1
ATOM 694 C C . ASP A 1 92 ? -15.068 -2.200 11.656 1.00 95.31 92 ASP A C 1
ATOM 696 O O . ASP A 1 92 ? -15.441 -3.373 11.651 1.00 95.31 92 ASP A O 1
ATOM 700 N N . LEU A 1 93 ? -14.051 -1.778 10.898 1.00 96.75 93 LEU A N 1
ATOM 701 C CA . LEU A 1 93 ? -13.284 -2.619 9.985 1.00 96.75 93 LEU A CA 1
ATOM 702 C C . LEU A 1 93 ? -12.146 -3.316 10.740 1.00 96.75 93 LEU A C 1
ATOM 704 O O . LEU A 1 93 ? -11.299 -2.650 11.336 1.00 96.75 93 LEU A O 1
ATOM 708 N N . GLN A 1 94 ? -12.078 -4.646 10.665 1.00 98.19 94 GLN A N 1
ATOM 709 C CA . GLN A 1 94 ? -10.914 -5.404 11.132 1.00 98.19 94 GLN A CA 1
ATOM 710 C C . GLN A 1 94 ? -9.779 -5.274 10.111 1.00 98.19 94 GLN A C 1
ATOM 712 O O . GLN A 1 94 ? -9.977 -5.569 8.932 1.00 98.19 94 GLN A O 1
ATOM 717 N N . VAL A 1 95 ? -8.593 -4.844 10.541 1.00 98.44 95 VAL A N 1
ATOM 718 C CA . VAL A 1 95 ? -7.448 -4.582 9.657 1.00 98.44 95 VAL A CA 1
ATOM 719 C C . VAL A 1 95 ? -6.246 -5.430 10.064 1.00 98.44 95 VAL A C 1
ATOM 721 O O . VAL A 1 95 ? -5.739 -5.324 11.176 1.00 98.44 95 VAL A O 1
ATOM 724 N N . VAL A 1 96 ? -5.740 -6.240 9.137 1.00 98.50 96 VAL A N 1
ATOM 725 C CA . VAL A 1 96 ? -4.490 -6.988 9.308 1.00 98.50 96 VAL A CA 1
ATOM 726 C C . VAL A 1 96 ? -3.382 -6.296 8.522 1.00 98.50 96 VAL A C 1
ATOM 728 O O . VAL A 1 96 ? -3.492 -6.111 7.310 1.00 98.50 96 VAL A O 1
ATOM 731 N N . LEU A 1 97 ? -2.300 -5.935 9.209 1.00 98.19 97 LEU A N 1
ATOM 732 C CA . LEU A 1 97 ? -1.093 -5.358 8.622 1.00 98.19 97 LEU A CA 1
ATOM 733 C C . LEU A 1 97 ? -0.040 -6.452 8.447 1.00 98.19 97 LEU A C 1
ATOM 735 O O . LEU A 1 97 ? 0.390 -7.064 9.429 1.00 98.19 97 LEU A O 1
ATOM 739 N N . LEU A 1 98 ? 0.394 -6.690 7.211 1.00 97.38 98 LEU A N 1
ATOM 740 C CA . LEU A 1 98 ? 1.311 -7.775 6.864 1.00 97.38 98 LEU A CA 1
ATOM 741 C C . LEU A 1 98 ? 2.585 -7.215 6.223 1.00 97.38 98 LEU A C 1
ATOM 743 O O . LEU A 1 98 ? 2.537 -6.630 5.146 1.00 97.38 98 LEU A O 1
ATOM 747 N N . ASP A 1 99 ? 3.748 -7.426 6.840 1.00 94.88 99 ASP A N 1
ATOM 748 C CA . ASP A 1 99 ? 5.049 -7.114 6.225 1.00 94.88 99 ASP A CA 1
ATOM 749 C C . ASP A 1 99 ? 6.098 -8.162 6.636 1.00 94.88 99 ASP A C 1
ATOM 751 O O . ASP A 1 99 ? 6.143 -8.604 7.785 1.00 94.88 99 ASP A O 1
ATOM 755 N N . SER A 1 100 ? 6.970 -8.568 5.709 1.00 92.94 100 SER A N 1
ATOM 756 C CA . SER A 1 100 ? 8.007 -9.574 5.981 1.00 92.94 100 SER A CA 1
ATOM 757 C C . SER A 1 100 ? 9.201 -9.033 6.780 1.00 92.94 100 SER A C 1
ATOM 759 O O . SER A 1 100 ? 10.066 -9.800 7.198 1.00 92.94 100 SER A O 1
ATOM 761 N N . ASN A 1 101 ? 9.306 -7.714 6.965 1.00 92.19 101 ASN A N 1
ATOM 762 C CA . ASN A 1 101 ? 10.416 -7.083 7.670 1.00 92.19 101 ASN A CA 1
ATOM 763 C C . ASN A 1 101 ? 10.087 -6.873 9.156 1.00 92.19 101 ASN A C 1
ATOM 765 O O . ASN A 1 101 ? 9.299 -5.996 9.522 1.00 92.19 101 ASN A O 1
ATOM 769 N N . HIS A 1 102 ? 10.780 -7.616 10.024 1.00 92.06 102 HIS A N 1
ATOM 770 C CA . HIS A 1 102 ? 10.631 -7.512 11.478 1.00 92.06 102 HIS A CA 1
ATOM 771 C C . HIS A 1 102 ? 10.687 -6.065 11.994 1.00 92.06 102 HIS A C 1
ATOM 773 O O . HIS A 1 102 ? 9.805 -5.682 12.758 1.00 92.06 102 HIS A O 1
ATOM 779 N N . LYS A 1 103 ? 11.638 -5.231 11.536 1.00 89.31 103 LYS A N 1
ATOM 780 C CA . LYS A 1 103 ? 11.810 -3.846 12.026 1.00 89.31 103 LYS A CA 1
ATOM 781 C C . LYS A 1 103 ? 10.566 -2.988 11.781 1.00 89.31 103 LYS A C 1
ATOM 783 O O . LYS A 1 103 ? 10.129 -2.281 12.685 1.00 89.31 103 LYS A O 1
ATOM 788 N N . LYS A 1 104 ? 9.969 -3.101 10.588 1.00 90.88 104 LYS A N 1
ATOM 789 C CA . LYS A 1 104 ? 8.698 -2.441 10.258 1.00 90.88 104 LYS A CA 1
ATOM 790 C C . LYS A 1 104 ? 7.575 -2.955 11.158 1.00 90.88 104 LYS A C 1
ATOM 792 O O . LYS A 1 104 ? 6.902 -2.165 11.802 1.00 90.88 104 LYS A O 1
ATOM 797 N N . THR A 1 105 ? 7.410 -4.272 11.284 1.00 95.06 105 THR A N 1
ATOM 798 C CA . THR A 1 105 ? 6.331 -4.828 12.124 1.00 95.06 105 THR A CA 1
ATOM 799 C C . THR A 1 105 ? 6.488 -4.535 13.621 1.00 95.06 105 THR A C 1
ATOM 801 O O . THR A 1 105 ? 5.486 -4.470 14.325 1.00 95.06 105 THR A O 1
ATOM 804 N N . THR A 1 106 ? 7.707 -4.300 14.121 1.00 94.56 106 THR A N 1
ATOM 805 C CA . THR A 1 106 ? 7.934 -3.788 15.482 1.00 94.56 106 THR A CA 1
ATOM 806 C C . THR A 1 106 ? 7.381 -2.373 15.635 1.00 94.56 106 THR A C 1
ATOM 808 O O . THR A 1 106 ? 6.635 -2.128 16.579 1.00 94.56 106 THR A O 1
ATOM 811 N N . PHE A 1 107 ? 7.659 -1.475 14.680 1.00 94.56 107 PHE A N 1
ATOM 812 C CA . PHE A 1 107 ? 7.030 -0.150 14.641 1.00 94.56 107 PHE A CA 1
ATOM 813 C C . PHE A 1 107 ? 5.498 -0.252 14.592 1.00 94.56 107 PHE A C 1
ATOM 815 O O . PHE A 1 107 ? 4.827 0.404 15.379 1.00 94.56 107 PHE A O 1
ATOM 822 N N . LEU A 1 108 ? 4.941 -1.103 13.722 1.00 96.56 108 LEU A N 1
ATOM 823 C CA . LEU A 1 108 ? 3.487 -1.257 13.588 1.00 96.56 108 LEU A CA 1
ATOM 824 C C . LEU A 1 108 ? 2.832 -1.736 14.890 1.00 96.56 108 LEU A C 1
ATOM 826 O O . LEU A 1 108 ? 1.824 -1.169 15.298 1.00 96.56 108 LEU A O 1
ATOM 830 N N . ARG A 1 109 ? 3.419 -2.723 15.583 1.00 97.81 109 ARG A N 1
ATOM 831 C CA . ARG A 1 109 ? 2.927 -3.169 16.902 1.00 97.81 109 ARG A CA 1
ATOM 832 C C . ARG A 1 109 ? 2.972 -2.043 17.927 1.00 97.81 109 ARG A C 1
ATOM 834 O O . ARG A 1 109 ? 2.009 -1.860 18.663 1.00 97.81 109 ARG A O 1
ATOM 841 N N . GLN A 1 110 ? 4.056 -1.270 17.953 1.00 95.56 110 GLN A N 1
ATOM 842 C CA . GLN A 1 110 ? 4.179 -0.132 18.857 1.00 95.56 110 GLN A CA 1
ATOM 843 C C . GLN A 1 110 ? 3.162 0.975 18.539 1.00 95.56 110 GLN A C 1
ATOM 845 O O . GLN A 1 110 ? 2.540 1.487 19.461 1.00 95.56 110 GLN A O 1
ATOM 850 N N . ALA A 1 111 ? 2.916 1.283 17.263 1.00 96.38 111 ALA A N 1
ATOM 851 C CA . ALA A 1 111 ? 1.882 2.232 16.854 1.00 96.38 111 ALA A CA 1
ATOM 852 C C . ALA A 1 111 ? 0.475 1.760 17.261 1.00 96.38 111 ALA A C 1
ATOM 854 O O . ALA A 1 111 ? -0.281 2.538 17.828 1.00 96.38 111 ALA A O 1
ATOM 855 N N . VAL A 1 112 ? 0.138 0.482 17.053 1.00 98.00 112 VAL A N 1
ATOM 856 C CA . VAL A 1 112 ? -1.149 -0.103 17.479 1.00 98.00 112 VAL A CA 1
ATOM 857 C C . VAL A 1 112 ? -1.340 -0.036 18.999 1.00 98.00 112 VAL A C 1
ATOM 859 O O . VAL A 1 112 ? -2.444 0.257 19.457 1.00 98.00 112 VAL A O 1
ATOM 862 N N . ILE A 1 113 ? -0.273 -0.251 19.779 1.00 97.62 113 ILE A N 1
ATOM 863 C CA . ILE A 1 113 ? -0.298 -0.153 21.247 1.00 97.62 113 ILE A CA 1
ATOM 864 C C . ILE A 1 113 ? -0.410 1.306 21.720 1.00 97.62 113 ILE A C 1
ATOM 866 O O . ILE A 1 113 ? -1.285 1.605 22.527 1.00 97.62 113 ILE A O 1
ATOM 870 N N . GLU A 1 114 ? 0.440 2.219 21.232 1.00 97.12 114 GLU A N 1
ATOM 871 C CA . GLU A 1 114 ? 0.453 3.629 21.668 1.00 97.12 114 GLU A CA 1
ATOM 872 C C . GLU A 1 114 ? -0.808 4.398 21.233 1.00 97.12 114 GLU A C 1
ATOM 874 O O . GLU A 1 114 ? -1.247 5.299 21.944 1.00 97.12 114 GLU A O 1
ATOM 879 N N . LEU A 1 115 ? -1.419 4.025 20.103 1.00 96.94 115 LEU A N 1
ATOM 880 C CA . LEU A 1 115 ? -2.677 4.602 19.610 1.00 96.94 115 LEU A CA 1
ATOM 881 C C . LEU A 1 115 ? -3.924 3.853 20.113 1.00 96.94 115 LEU A C 1
ATOM 883 O O . LEU A 1 115 ? -5.040 4.312 19.886 1.00 96.94 115 LEU A O 1
ATOM 887 N N . GLY A 1 116 ? -3.757 2.704 20.779 1.00 97.50 116 GLY A N 1
ATOM 888 C CA . GLY A 1 116 ? -4.854 1.910 21.334 1.00 97.50 116 GLY A CA 1
ATOM 889 C C . GLY A 1 116 ? -5.876 1.451 20.289 1.00 97.50 116 GLY A C 1
ATOM 890 O O . GLY A 1 116 ? -7.069 1.671 20.482 1.00 97.50 116 GLY A O 1
ATOM 891 N N . LEU A 1 117 ? -5.425 0.842 19.185 1.00 98.12 117 LEU A N 1
ATOM 892 C CA . LEU A 1 117 ? -6.283 0.430 18.060 1.00 98.12 117 LEU A CA 1
ATOM 893 C C . LEU A 1 117 ? -6.723 -1.047 18.198 1.00 98.12 117 LEU A C 1
ATOM 895 O O . LEU A 1 117 ? -5.961 -1.939 17.821 1.00 98.12 117 LEU A O 1
ATOM 899 N N . PRO A 1 118 ? -7.931 -1.358 18.717 1.00 97.31 118 PRO A N 1
ATOM 900 C CA . PRO A 1 118 ? -8.346 -2.738 19.001 1.00 97.31 118 PRO A CA 1
ATOM 901 C C . PRO A 1 118 ? -8.723 -3.537 17.745 1.00 97.31 118 PRO A C 1
ATOM 903 O O . PRO A 1 118 ? -8.868 -4.753 17.814 1.00 97.31 118 PRO A O 1
ATOM 906 N N . ASN A 1 119 ? -8.915 -2.860 16.611 1.00 98.25 119 ASN A N 1
ATOM 907 C CA . ASN A 1 119 ? -9.292 -3.433 15.321 1.00 98.25 119 ASN A CA 1
ATOM 908 C C . ASN A 1 119 ? -8.087 -3.697 14.399 1.00 98.25 119 ASN A C 1
ATOM 910 O O . ASN A 1 119 ? -8.282 -3.886 13.199 1.00 98.25 119 ASN A O 1
ATOM 914 N N . VAL A 1 120 ? -6.853 -3.682 14.928 1.00 98.62 120 VAL A N 1
ATOM 915 C CA . VAL A 1 120 ? -5.627 -3.848 14.132 1.00 98.62 120 VAL A CA 1
ATOM 916 C C . VAL A 1 120 ? -4.761 -5.008 14.625 1.00 98.62 120 VAL A C 1
ATOM 918 O O . VAL A 1 120 ? -4.262 -5.005 15.748 1.00 98.62 120 VAL A O 1
ATOM 921 N N . GLU A 1 121 ? -4.505 -5.968 13.739 1.00 98.38 121 GLU A N 1
ATOM 922 C CA . GLU A 1 121 ? -3.549 -7.063 13.934 1.00 98.38 121 GLU A CA 1
ATOM 923 C C . GLU A 1 121 ? -2.263 -6.803 13.126 1.00 98.38 121 GLU A C 1
ATOM 925 O O . GLU A 1 121 ? -2.305 -6.241 12.032 1.00 98.38 121 GLU A O 1
ATOM 930 N N . VAL A 1 122 ? -1.099 -7.228 13.638 1.00 98.50 122 VAL A N 1
ATOM 931 C CA . VAL A 1 122 ? 0.197 -7.055 12.954 1.00 98.50 122 VAL A CA 1
ATOM 932 C C . VAL A 1 122 ? 0.923 -8.388 12.799 1.00 98.50 122 VAL A C 1
ATOM 934 O O . VAL A 1 122 ? 1.487 -8.927 13.760 1.00 98.50 122 VAL A O 1
ATOM 937 N N . ILE A 1 123 ? 0.994 -8.873 11.562 1.00 98.25 123 ILE A N 1
ATOM 938 C CA . ILE A 1 123 ? 1.633 -10.131 11.177 1.00 98.25 123 ILE A CA 1
ATOM 939 C C . ILE A 1 123 ? 3.015 -9.861 10.576 1.00 98.25 123 ILE A C 1
ATOM 941 O O . ILE A 1 123 ? 3.173 -9.054 9.660 1.00 98.25 123 ILE A O 1
ATOM 945 N N . THR A 1 124 ? 4.029 -10.584 11.062 1.00 98.00 124 THR A N 1
ATOM 946 C CA . THR A 1 124 ? 5.353 -10.620 10.423 1.00 98.00 124 THR A CA 1
ATOM 947 C C . THR A 1 124 ? 5.480 -11.901 9.614 1.00 98.00 124 THR A C 1
ATOM 949 O O . THR A 1 124 ? 5.763 -12.953 10.180 1.00 98.00 124 THR A O 1
ATOM 952 N N . SER A 1 125 ? 5.244 -11.833 8.304 1.00 96.69 125 SER A N 1
ATOM 953 C CA . SER A 1 125 ? 5.401 -12.989 7.415 1.00 96.69 125 SER A CA 1
ATOM 954 C C . SER A 1 125 ? 5.601 -12.576 5.956 1.00 96.69 125 SER A C 1
ATOM 956 O O . SER A 1 125 ? 5.386 -11.425 5.575 1.00 96.69 125 SER A O 1
ATOM 958 N N . ARG A 1 126 ? 6.008 -13.543 5.133 1.00 93.31 126 ARG A N 1
ATOM 959 C CA . ARG A 1 126 ? 5.864 -13.504 3.673 1.00 93.31 126 ARG A CA 1
ATOM 960 C C . ARG A 1 126 ? 4.396 -13.761 3.315 1.00 93.31 126 ARG A C 1
ATOM 962 O O . ARG A 1 126 ? 3.719 -14.504 4.025 1.00 93.31 126 ARG A O 1
ATOM 969 N N . VAL A 1 127 ? 3.889 -13.149 2.246 1.00 94.44 127 VAL A N 1
ATOM 970 C CA . VAL A 1 127 ? 2.460 -13.241 1.884 1.00 94.44 127 VAL A CA 1
ATOM 971 C C . VAL A 1 127 ? 2.084 -14.660 1.448 1.00 94.44 127 VAL A C 1
ATOM 973 O O . VAL A 1 127 ? 1.034 -15.179 1.817 1.00 94.44 127 VAL A O 1
ATOM 976 N N . GLU A 1 128 ? 3.023 -15.329 0.791 1.00 94.25 128 GLU A N 1
ATOM 977 C CA . GLU A 1 128 ? 2.992 -16.720 0.346 1.00 94.25 128 GLU A CA 1
ATOM 978 C C . GLU A 1 128 ? 2.952 -17.717 1.522 1.00 94.25 128 GLU A C 1
ATOM 980 O O . GLU A 1 128 ? 2.429 -18.820 1.394 1.00 94.25 128 GLU A O 1
ATOM 985 N N . ALA A 1 129 ? 3.504 -17.325 2.677 1.00 96.19 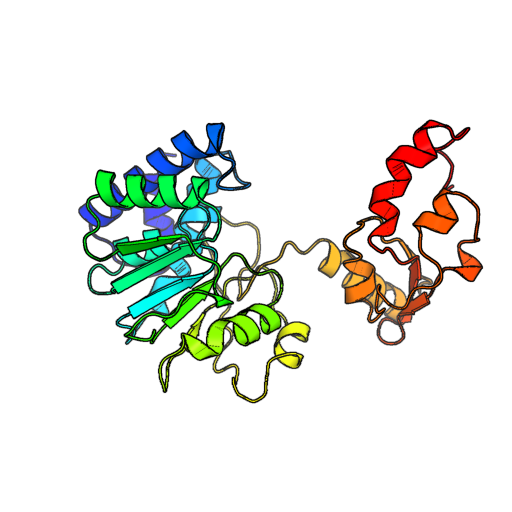129 ALA A N 1
ATOM 986 C CA . ALA A 1 129 ? 3.604 -18.150 3.882 1.00 96.19 129 ALA A CA 1
ATOM 987 C C . ALA A 1 129 ? 2.520 -17.841 4.932 1.00 96.19 129 ALA A C 1
ATOM 989 O O . ALA A 1 129 ? 2.408 -18.553 5.928 1.00 96.19 129 ALA A O 1
ATOM 990 N N . TYR A 1 130 ? 1.735 -16.776 4.750 1.00 97.56 130 TYR A N 1
ATOM 991 C CA . TYR A 1 130 ? 0.622 -16.449 5.637 1.00 97.56 130 TYR A CA 1
ATOM 992 C C . TYR A 1 130 ? -0.611 -17.281 5.262 1.00 97.56 130 TYR A C 1
ATOM 994 O O . TYR A 1 130 ? -1.073 -17.241 4.124 1.00 97.56 130 TYR A O 1
ATOM 1002 N N . GLN A 1 131 ? -1.140 -18.038 6.226 1.00 96.38 131 GLN A N 1
ATOM 1003 C CA . GLN A 1 131 ? -2.358 -18.840 6.081 1.00 96.38 131 GLN A CA 1
ATOM 1004 C C . GLN A 1 131 ? -3.277 -18.582 7.287 1.00 96.38 131 GLN A C 1
ATOM 1006 O O . GLN A 1 131 ? -3.157 -19.265 8.304 1.00 96.38 131 GLN A O 1
ATOM 1011 N N . PRO A 1 132 ? -4.143 -17.557 7.228 1.00 96.06 132 PRO A N 1
ATOM 1012 C CA . PRO A 1 132 ? -5.130 -17.298 8.270 1.00 96.06 132 PRO A CA 1
ATOM 1013 C C . PRO A 1 132 ? -6.330 -18.246 8.150 1.00 96.06 132 PRO A C 1
ATOM 1015 O O . PRO A 1 132 ? -6.727 -18.620 7.049 1.00 96.06 132 PRO A O 1
ATOM 1018 N N . GLU A 1 133 ? -6.956 -18.575 9.283 1.00 94.38 133 GLU A N 1
ATOM 1019 C CA . GLU A 1 133 ? -8.179 -19.398 9.327 1.00 94.38 133 GLU A CA 1
ATOM 1020 C C . GLU A 1 133 ? -9.354 -18.736 8.592 1.00 94.38 133 GLU A C 1
ATOM 1022 O O . GLU A 1 133 ? -10.144 -19.395 7.919 1.00 94.38 133 GLU A O 1
ATOM 1027 N N . GLN A 1 134 ? -9.454 -17.410 8.710 1.00 95.31 134 GLN A N 1
ATOM 1028 C CA . GLN A 1 134 ? -10.431 -16.583 8.011 1.00 95.31 134 GLN A C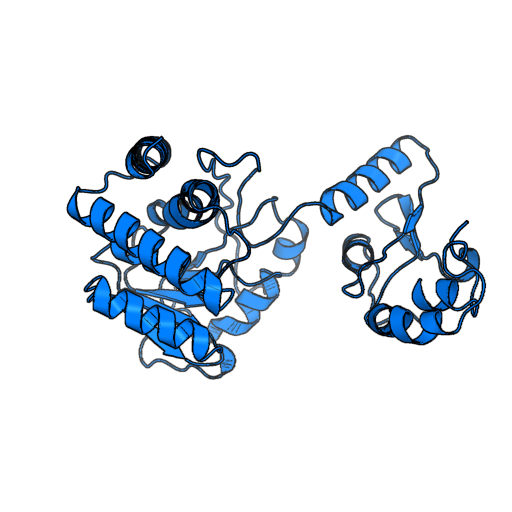A 1
ATOM 1029 C C . GLN A 1 134 ? -9.748 -15.800 6.891 1.00 95.31 134 GLN A C 1
ATOM 1031 O O . GLN A 1 134 ? -8.641 -15.279 7.056 1.00 95.31 134 GLN A O 1
ATOM 1036 N N . LYS A 1 135 ? -10.442 -15.658 5.763 1.00 97.31 135 LYS A N 1
ATOM 1037 C CA . LYS A 1 135 ? -9.992 -14.875 4.609 1.00 97.31 135 LYS A CA 1
ATOM 1038 C C . LYS A 1 135 ? -10.373 -13.389 4.722 1.00 97.31 135 LYS A C 1
ATOM 1040 O O . LYS A 1 135 ? -10.894 -12.951 5.750 1.00 97.31 135 LYS A O 1
ATOM 1045 N N . PHE A 1 136 ? -10.075 -12.613 3.683 1.00 97.81 136 PHE A N 1
ATOM 1046 C CA . PHE A 1 136 ? -10.295 -11.166 3.624 1.00 97.81 136 PHE A CA 1
ATOM 1047 C C . PHE A 1 136 ? -11.291 -10.784 2.531 1.00 97.81 136 PHE A C 1
ATOM 1049 O O . PHE A 1 136 ? -11.158 -11.230 1.391 1.00 97.81 136 PHE A O 1
ATOM 1056 N N . ASP A 1 137 ? -12.259 -9.928 2.864 1.00 95.69 137 ASP A N 1
ATOM 1057 C CA . ASP A 1 137 ? -13.209 -9.371 1.892 1.00 95.69 137 ASP A CA 1
ATOM 1058 C C . ASP A 1 137 ? -12.655 -8.130 1.172 1.00 95.69 137 ASP A C 1
ATOM 1060 O O . ASP A 1 137 ? -13.138 -7.767 0.095 1.00 95.69 137 ASP A O 1
ATOM 1064 N N . ARG A 1 138 ? -11.603 -7.509 1.713 1.00 96.19 138 ARG A N 1
ATOM 1065 C CA . ARG A 1 138 ? -10.829 -6.442 1.072 1.00 96.19 138 ARG A CA 1
ATOM 1066 C C . ARG A 1 138 ? -9.337 -6.770 1.188 1.00 96.19 138 ARG A C 1
ATOM 1068 O O . ARG A 1 138 ? -8.849 -7.030 2.284 1.00 96.19 138 ARG A O 1
ATOM 1075 N N . ILE A 1 139 ? -8.584 -6.722 0.090 1.00 95.50 139 ILE A N 1
ATOM 1076 C CA . ILE A 1 139 ? -7.111 -6.796 0.127 1.00 95.50 139 ILE A CA 1
ATOM 1077 C C . ILE A 1 139 ? -6.538 -5.576 -0.583 1.00 95.50 139 ILE A C 1
ATOM 1079 O O . ILE A 1 139 ? -6.755 -5.385 -1.777 1.00 95.50 139 ILE A O 1
ATOM 1083 N N . THR A 1 140 ? -5.770 -4.766 0.138 1.00 93.75 140 THR A N 1
ATOM 1084 C CA . THR A 1 140 ? -5.082 -3.591 -0.395 1.00 93.75 140 THR A CA 1
ATOM 1085 C C . THR A 1 140 ? -3.568 -3.777 -0.402 1.00 93.75 140 THR A C 1
ATOM 1087 O O . THR A 1 140 ? -3.006 -4.622 0.297 1.00 93.75 140 THR A O 1
ATOM 1090 N N . SER A 1 141 ? -2.895 -2.975 -1.222 1.00 88.56 141 SER A N 1
ATOM 1091 C CA . SER A 1 141 ? -1.472 -2.695 -1.048 1.00 88.56 141 SER A CA 1
ATOM 1092 C C . SER A 1 141 ? -1.062 -1.451 -1.825 1.00 88.56 141 SER A C 1
ATOM 1094 O O . SER A 1 141 ? -1.465 -1.257 -2.981 1.00 88.56 141 SER A O 1
ATOM 1096 N N . ARG A 1 142 ? -0.181 -0.672 -1.196 1.00 80.25 142 ARG A N 1
ATOM 1097 C CA . ARG A 1 142 ? 0.554 0.459 -1.771 1.00 80.25 142 ARG A CA 1
ATOM 1098 C C . ARG A 1 142 ? 1.994 0.101 -2.189 1.00 80.25 142 ARG A C 1
ATOM 1100 O O . ARG A 1 142 ? 2.648 0.907 -2.841 1.00 80.25 142 ARG A O 1
ATOM 1107 N N . ALA A 1 143 ? 2.496 -1.078 -1.808 1.00 64.81 143 ALA A N 1
ATOM 1108 C CA . ALA A 1 143 ? 3.928 -1.401 -1.812 1.00 64.81 143 ALA A CA 1
ATOM 1109 C C . ALA A 1 143 ? 4.422 -2.270 -2.986 1.00 64.81 143 ALA A C 1
ATOM 1111 O O . ALA A 1 143 ? 5.632 -2.355 -3.191 1.00 64.81 143 ALA A O 1
ATOM 1112 N N . PHE A 1 144 ? 3.531 -2.906 -3.752 1.00 62.62 144 PHE A N 1
ATOM 1113 C CA . PHE A 1 144 ? 3.917 -3.615 -4.981 1.00 62.62 144 PHE A CA 1
ATOM 1114 C C . PHE A 1 144 ? 4.130 -2.640 -6.141 1.00 62.62 144 PHE A C 1
ATOM 1116 O O . PHE A 1 144 ? 3.365 -1.686 -6.292 1.00 62.62 144 PHE A O 1
ATOM 1123 N N . ALA A 1 145 ? 5.140 -2.924 -6.967 1.00 61.16 145 ALA A N 1
ATOM 1124 C CA . ALA A 1 145 ? 5.343 -2.252 -8.248 1.00 61.16 145 ALA A CA 1
ATOM 1125 C C . ALA A 1 145 ? 4.278 -2.681 -9.271 1.00 61.16 145 ALA A C 1
ATOM 1127 O O . ALA A 1 145 ? 3.637 -1.826 -9.873 1.00 61.16 145 ALA A O 1
ATOM 1128 N N . GLU A 1 146 ? 4.053 -3.995 -9.384 1.00 73.38 146 GLU A N 1
ATOM 1129 C CA . GLU A 1 146 ? 3.179 -4.613 -10.384 1.00 73.38 146 GLU A CA 1
ATOM 1130 C C . GLU A 1 146 ? 1.856 -5.095 -9.767 1.00 73.38 146 GLU A C 1
ATOM 1132 O O . GLU A 1 146 ? 1.832 -5.938 -8.860 1.00 73.38 146 GLU A O 1
ATOM 1137 N N . LEU A 1 147 ? 0.726 -4.625 -10.299 1.00 78.88 147 LEU A N 1
ATOM 1138 C CA . LEU A 1 147 ? -0.610 -5.098 -9.923 1.00 78.88 147 LEU A CA 1
ATOM 1139 C C . LEU A 1 147 ? -0.791 -6.603 -10.187 1.00 78.88 147 LEU A C 1
ATOM 1141 O O . LEU A 1 147 ? -1.365 -7.314 -9.358 1.00 78.88 147 LEU A O 1
ATOM 1145 N N . ALA A 1 148 ? -0.267 -7.098 -11.309 1.00 81.94 148 ALA A N 1
ATOM 1146 C CA . ALA A 1 148 ? -0.384 -8.500 -11.697 1.00 81.94 148 ALA A CA 1
ATOM 1147 C C . ALA A 1 148 ? 0.372 -9.453 -10.751 1.00 81.94 148 ALA A C 1
ATOM 1149 O O . ALA A 1 148 ? -0.101 -10.562 -10.507 1.00 81.94 148 ALA A O 1
ATOM 1150 N N . GLU A 1 149 ? 1.519 -9.040 -10.198 1.00 83.81 149 GLU A N 1
ATOM 1151 C CA . GLU A 1 149 ? 2.268 -9.825 -9.206 1.00 83.81 149 GLU A CA 1
ATOM 1152 C C . GLU A 1 149 ? 1.513 -9.884 -7.870 1.00 83.81 149 GLU A C 1
ATOM 1154 O O . GLU A 1 149 ? 1.292 -10.967 -7.331 1.00 83.81 149 GLU A O 1
ATOM 1159 N N . PHE A 1 150 ? 1.023 -8.737 -7.385 1.00 87.44 150 PHE A N 1
ATOM 1160 C CA . PHE A 1 150 ? 0.196 -8.648 -6.176 1.00 87.44 150 PHE A CA 1
ATOM 1161 C C . PHE A 1 150 ? -1.017 -9.590 -6.217 1.00 87.44 150 PHE A C 1
ATOM 1163 O O . PHE A 1 150 ? -1.265 -10.311 -5.249 1.00 87.44 150 PHE A O 1
ATOM 1170 N N . VAL A 1 151 ? -1.746 -9.628 -7.338 1.00 89.25 151 VAL A N 1
ATOM 1171 C CA . VAL A 1 151 ? -2.900 -10.528 -7.510 1.00 89.25 151 VAL A CA 1
ATOM 1172 C C . VAL A 1 151 ? -2.466 -11.999 -7.560 1.00 89.25 151 VAL A C 1
ATOM 1174 O O . VAL A 1 151 ? -3.110 -12.836 -6.935 1.00 89.25 151 VAL A O 1
ATOM 1177 N N . LYS A 1 152 ? -1.347 -12.329 -8.222 1.00 89.81 152 LYS A N 1
ATOM 1178 C CA . LYS A 1 152 ? -0.806 -13.705 -8.283 1.00 89.81 152 LYS A CA 1
ATOM 1179 C C . LYS A 1 152 ? -0.318 -14.222 -6.919 1.00 89.81 152 LYS A C 1
ATOM 1181 O O . LYS A 1 152 ? -0.412 -15.419 -6.667 1.00 89.81 152 LYS A O 1
ATOM 1186 N N . LEU A 1 153 ? 0.159 -13.341 -6.035 1.00 91.38 153 LEU A N 1
ATOM 1187 C CA . LEU A 1 153 ? 0.704 -13.686 -4.711 1.00 91.38 153 LEU A CA 1
ATOM 1188 C C . LEU A 1 153 ? -0.316 -13.660 -3.555 1.00 91.38 153 LEU A C 1
ATOM 1190 O O . LEU A 1 153 ? 0.062 -13.922 -2.415 1.00 91.38 153 LEU A O 1
ATOM 1194 N N . THR A 1 154 ? -1.587 -13.332 -3.804 1.00 94.38 154 THR A N 1
ATOM 1195 C CA . THR A 1 154 ? -2.627 -13.195 -2.760 1.00 94.38 154 THR A CA 1
ATOM 1196 C C . THR A 1 154 ? -3.929 -14.013 -2.925 1.00 94.38 154 THR A C 1
ATOM 1198 O O . THR A 1 154 ? -4.807 -13.846 -2.072 1.00 94.38 154 THR A O 1
ATOM 1201 N N . PRO A 1 155 ? -4.139 -14.905 -3.922 1.00 93.25 155 PRO A N 1
ATOM 1202 C CA . PRO A 1 155 ? -5.466 -15.488 -4.166 1.00 93.25 155 PRO A CA 1
ATOM 1203 C C . PRO A 1 155 ? -5.896 -16.471 -3.064 1.00 93.25 155 PRO A C 1
ATOM 1205 O O . PRO A 1 155 ? -7.086 -16.689 -2.831 1.00 93.25 155 PRO A O 1
ATOM 1208 N N . HIS A 1 156 ? -4.943 -17.042 -2.319 1.00 95.12 156 HIS A N 1
ATOM 1209 C CA . HIS A 1 156 ? -5.233 -17.865 -1.144 1.00 95.12 156 HIS A CA 1
ATOM 1210 C C . HIS A 1 156 ? -5.851 -17.053 0.002 1.00 95.12 156 HIS A C 1
ATOM 1212 O O . HIS A 1 156 ? -6.634 -17.613 0.765 1.00 95.12 156 HIS A O 1
ATOM 1218 N N . LEU A 1 157 ? -5.582 -15.747 0.082 1.00 96.94 157 LEU A N 1
ATOM 1219 C CA . LEU A 1 157 ? -6.034 -14.853 1.156 1.00 96.94 157 LEU A CA 1
ATOM 1220 C C . LEU A 1 157 ? -7.400 -14.204 0.881 1.00 96.94 157 LEU A C 1
ATOM 1222 O O . LEU A 1 157 ? -8.080 -13.804 1.826 1.00 96.94 157 LEU A O 1
ATOM 1226 N N . LEU A 1 158 ? -7.822 -14.114 -0.384 1.00 95.19 158 LEU A N 1
ATOM 1227 C CA . LEU A 1 158 ? -9.082 -13.473 -0.773 1.00 95.19 158 LEU A CA 1
ATOM 1228 C C . LEU A 1 158 ? -10.294 -14.376 -0.488 1.00 95.19 158 LEU A C 1
ATOM 1230 O O . LEU A 1 158 ? -10.299 -15.562 -0.840 1.00 95.19 158 LEU A O 1
ATOM 1234 N N . ALA A 1 159 ? -11.317 -13.811 0.155 1.00 94.81 159 ALA A N 1
ATOM 1235 C CA . ALA A 1 159 ? -12.621 -14.441 0.340 1.00 94.81 159 ALA A CA 1
ATOM 1236 C C . ALA A 1 159 ? -13.402 -14.522 -0.985 1.00 94.81 159 ALA A C 1
ATOM 1238 O O . ALA A 1 159 ? -13.138 -13.777 -1.928 1.00 94.81 159 ALA A O 1
ATOM 1239 N N . GLU A 1 160 ? -14.394 -15.409 -1.054 1.00 89.19 160 GLU A N 1
ATOM 1240 C CA . GLU A 1 160 ? -15.326 -15.446 -2.184 1.00 89.19 160 GLU A CA 1
ATOM 1241 C C . GLU A 1 160 ? -16.112 -14.124 -2.258 1.00 89.19 160 GLU A C 1
ATOM 1243 O O . GLU A 1 160 ? -16.599 -13.628 -1.243 1.00 89.19 160 GLU A O 1
ATOM 1248 N N . GLY A 1 161 ? -16.163 -13.502 -3.441 1.00 86.44 161 GLY A N 1
ATOM 1249 C CA . GLY A 1 161 ? -16.705 -12.145 -3.613 1.00 86.44 161 GLY A CA 1
ATOM 1250 C C . GLY A 1 161 ? -15.850 -11.012 -3.016 1.00 86.44 161 GLY A C 1
ATOM 1251 O O . GLY A 1 161 ? -16.282 -9.859 -3.024 1.00 86.44 161 GLY A O 1
ATOM 1252 N N . GLY A 1 162 ? -14.650 -11.307 -2.500 1.00 90.81 162 GLY A N 1
ATOM 1253 C CA . GLY A 1 162 ? -13.711 -10.302 -2.001 1.00 90.81 162 GLY A CA 1
ATOM 1254 C C . GLY A 1 162 ? -13.162 -9.395 -3.108 1.00 90.81 162 GLY A C 1
ATOM 1255 O O . GLY A 1 162 ? -13.138 -9.760 -4.282 1.00 90.81 162 GLY A O 1
ATOM 1256 N N . GLN A 1 163 ? -12.695 -8.202 -2.732 1.00 91.31 163 GLN A N 1
ATOM 1257 C CA . GLN A 1 163 ? -12.220 -7.178 -3.670 1.00 91.31 163 GLN A CA 1
ATOM 1258 C C . GLN A 1 163 ? -10.760 -6.779 -3.424 1.00 91.31 163 GLN A C 1
ATOM 1260 O O . GLN A 1 163 ? -10.314 -6.627 -2.283 1.00 91.31 163 GLN A O 1
ATOM 1265 N N . TYR A 1 164 ? -10.032 -6.547 -4.516 1.00 91.31 164 TYR A N 1
ATOM 1266 C CA . TYR A 1 164 ? -8.684 -5.984 -4.504 1.00 91.31 164 TYR A CA 1
ATOM 1267 C C . TYR A 1 164 ? -8.708 -4.459 -4.605 1.00 91.31 164 TYR A C 1
ATOM 1269 O O . TYR A 1 164 ? -9.447 -3.901 -5.410 1.00 91.31 164 TYR A O 1
ATOM 1277 N N . LEU A 1 165 ? -7.848 -3.792 -3.832 1.00 89.44 165 LEU A N 1
ATOM 1278 C CA . LEU A 1 165 ? -7.650 -2.345 -3.866 1.00 89.44 165 LEU A CA 1
ATOM 1279 C C . LEU A 1 165 ? -6.159 -1.982 -4.026 1.00 89.44 165 LEU A C 1
ATOM 1281 O O . LEU A 1 165 ? -5.240 -2.775 -3.780 1.00 89.44 165 LEU A O 1
ATOM 1285 N N . ALA A 1 166 ? -5.913 -0.787 -4.556 1.00 82.62 166 ALA A N 1
ATOM 1286 C CA . ALA A 1 166 ? -4.681 -0.436 -5.258 1.00 82.62 166 ALA A CA 1
ATOM 1287 C C . ALA A 1 166 ? -4.515 1.101 -5.325 1.00 82.62 166 ALA A C 1
ATOM 1289 O O . ALA A 1 166 ? -5.518 1.793 -5.381 1.00 82.62 166 ALA A O 1
ATOM 1290 N N . MET A 1 167 ? -3.284 1.653 -5.302 1.00 75.31 167 MET A N 1
ATOM 1291 C CA . MET A 1 167 ? -3.022 3.123 -5.231 1.00 75.31 167 MET A CA 1
ATOM 1292 C C . MET A 1 167 ? -1.802 3.600 -6.103 1.00 75.31 167 MET A C 1
ATOM 1294 O O . MET A 1 167 ? -0.666 3.464 -5.653 1.00 75.31 167 MET A O 1
ATOM 1298 N N . LYS A 1 168 ? -1.976 4.028 -7.380 1.00 65.81 168 LYS A N 1
ATOM 1299 C CA . LYS A 1 168 ? -0.956 4.482 -8.401 1.00 65.81 168 LYS A CA 1
ATOM 1300 C C . LYS A 1 168 ? -0.787 5.997 -8.379 1.00 65.81 168 LYS A C 1
ATOM 1302 O O . LYS A 1 168 ? -1.681 6.710 -7.947 1.00 65.81 168 LYS A O 1
ATOM 1307 N N . GLY A 1 169 ? 0.281 6.476 -9.020 1.00 55.75 169 GLY A N 1
ATOM 1308 C CA . GLY A 1 169 ? 0.240 7.768 -9.715 1.00 55.75 169 GLY A CA 1
ATOM 1309 C C . GLY A 1 169 ? -0.634 7.718 -10.980 1.00 55.75 169 GLY A C 1
ATOM 1310 O O . GLY A 1 169 ? -1.741 8.237 -10.989 1.00 55.75 169 GLY A O 1
ATOM 1311 N N . VAL A 1 170 ? -0.151 7.048 -12.032 1.00 53.72 170 VAL A N 1
ATOM 1312 C CA . VAL A 1 170 ? -0.719 7.061 -13.404 1.00 53.72 170 VAL A CA 1
ATOM 1313 C C . VAL A 1 170 ? -1.682 5.887 -13.676 1.00 53.72 170 VAL A C 1
ATOM 1315 O O . VAL A 1 170 ? -1.531 4.831 -13.072 1.00 53.72 170 VAL A O 1
ATOM 1318 N N . TYR A 1 171 ? -2.634 6.029 -14.604 1.00 49.75 171 TYR A N 1
ATOM 1319 C CA . TYR A 1 171 ? -3.512 4.937 -15.063 1.00 49.75 171 TYR A CA 1
ATOM 1320 C C . TYR A 1 171 ? -2.711 3.752 -15.673 1.00 49.75 171 TYR A C 1
ATOM 1322 O O . TYR A 1 171 ? -1.933 3.974 -16.604 1.00 49.75 171 TYR A O 1
ATOM 1330 N N . PRO A 1 172 ? -2.883 2.496 -15.208 1.00 60.84 172 PRO A N 1
ATOM 1331 C CA . PRO A 1 172 ? -2.004 1.374 -15.569 1.00 60.84 172 PRO A CA 1
ATOM 1332 C C . PRO A 1 172 ? -2.561 0.480 -16.699 1.00 60.84 172 PRO A C 1
ATOM 1334 O O . PRO A 1 172 ? -2.882 -0.688 -16.476 1.00 60.84 172 PRO A O 1
ATOM 1337 N N . TYR A 1 173 ? -2.677 1.007 -17.923 1.00 58.16 173 TYR A N 1
ATOM 1338 C CA . TYR A 1 173 ? -3.228 0.255 -19.069 1.00 58.16 173 TYR A CA 1
ATOM 1339 C C . TYR A 1 173 ? -2.538 -1.108 -19.294 1.00 58.16 173 TYR A C 1
ATOM 1341 O O . TYR A 1 173 ? -3.210 -2.119 -19.496 1.00 58.16 173 TYR A O 1
ATOM 1349 N N . GLU A 1 174 ? -1.206 -1.144 -19.200 1.00 62.09 174 GLU A N 1
ATOM 1350 C CA . GLU A 1 174 ? -0.396 -2.351 -19.407 1.00 62.09 174 GLU A CA 1
ATOM 1351 C C . GLU A 1 174 ? -0.608 -3.400 -18.302 1.00 62.09 174 GLU A C 1
ATOM 1353 O O . GLU A 1 174 ? -0.915 -4.552 -18.603 1.00 62.09 174 GLU A O 1
ATOM 1358 N N . GLU A 1 175 ? -0.527 -3.028 -17.020 1.00 62.66 175 GLU A N 1
ATOM 1359 C CA . GLU A 1 175 ? -0.672 -3.991 -15.912 1.00 62.66 175 GLU A CA 1
ATOM 1360 C C . GLU A 1 175 ? -2.062 -4.629 -15.853 1.00 62.66 175 GLU A C 1
ATOM 1362 O O . GLU A 1 175 ? -2.187 -5.788 -15.452 1.00 62.66 175 GLU A O 1
ATOM 1367 N N . ILE A 1 176 ? -3.101 -3.894 -16.267 1.00 67.75 176 ILE A N 1
ATOM 1368 C CA . ILE A 1 176 ? -4.468 -4.418 -16.379 1.00 67.75 176 ILE A CA 1
ATOM 1369 C C . ILE A 1 176 ? -4.525 -5.545 -17.420 1.00 67.75 176 ILE A C 1
ATOM 1371 O O . ILE A 1 176 ? -5.179 -6.555 -17.176 1.00 67.75 176 ILE A O 1
ATOM 1375 N N . SER A 1 177 ? -3.788 -5.432 -18.532 1.00 69.81 177 SER A N 1
ATOM 1376 C CA . SER A 1 177 ? -3.697 -6.496 -19.547 1.00 69.81 177 SER A CA 1
ATOM 1377 C C . SER A 1 177 ? -2.925 -7.744 -19.082 1.00 69.81 177 SER A C 1
ATOM 1379 O O . SER A 1 177 ? -3.054 -8.807 -19.684 1.00 69.81 177 SER A O 1
ATOM 1381 N N . LEU A 1 178 ? -2.148 -7.636 -17.995 1.00 78.75 178 LEU A N 1
ATOM 1382 C CA . LEU A 1 178 ? -1.326 -8.713 -17.423 1.00 78.75 178 LEU A CA 1
ATOM 1383 C C . LEU A 1 178 ? -1.966 -9.401 -16.198 1.00 78.75 178 LEU A C 1
ATOM 1385 O O . LEU A 1 178 ? -1.347 -10.291 -15.585 1.00 78.75 178 LEU A O 1
ATOM 1389 N N . LEU A 1 179 ? -3.185 -8.990 -15.826 1.00 78.56 179 LEU A N 1
ATOM 1390 C CA . LEU A 1 179 ? -3.980 -9.610 -14.766 1.00 78.56 179 LEU A CA 1
ATOM 1391 C C . LEU A 1 179 ? -4.364 -11.061 -15.118 1.00 78.56 179 LEU A C 1
ATOM 1393 O O . LEU A 1 179 ? -4.646 -11.362 -16.276 1.00 78.56 179 LEU A O 1
ATOM 1397 N N . PRO A 1 180 ? -4.412 -11.981 -14.136 1.00 76.88 180 PRO A N 1
ATOM 1398 C CA . PRO A 1 180 ? -4.995 -13.304 -14.345 1.00 76.88 180 PRO A CA 1
ATOM 1399 C C . PRO A 1 180 ? -6.499 -13.218 -14.641 1.00 76.88 180 PRO A C 1
ATOM 1401 O O . PRO A 1 180 ? -7.207 -12.472 -13.970 1.00 76.88 180 PRO A O 1
ATOM 1404 N N . GLU A 1 181 ? -7.005 -14.074 -15.534 1.00 75.81 181 GLU A N 1
ATOM 1405 C CA . GLU A 1 181 ? -8.439 -14.178 -15.889 1.00 75.81 181 GLU A CA 1
ATOM 1406 C C . GLU A 1 181 ? -9.371 -14.413 -14.682 1.00 75.81 181 GLU A C 1
ATOM 1408 O O . GLU A 1 181 ? -10.571 -14.158 -14.752 1.00 75.81 181 GLU A O 1
ATOM 1413 N N . THR A 1 182 ? -8.828 -14.865 -13.547 1.00 74.56 182 THR A N 1
ATOM 1414 C CA . THR A 1 182 ? -9.551 -15.029 -12.278 1.00 74.56 182 THR A CA 1
ATOM 1415 C C . THR A 1 182 ? -9.942 -13.706 -11.605 1.00 74.56 182 THR A C 1
ATOM 1417 O O . THR A 1 182 ? -10.623 -13.742 -10.582 1.00 74.56 182 THR A O 1
ATOM 1420 N N . VAL A 1 183 ? -9.493 -12.549 -12.111 1.00 79.69 183 VAL A N 1
ATOM 1421 C CA . VAL A 1 183 ? -9.814 -11.217 -11.571 1.00 79.69 183 VAL A CA 1
ATOM 1422 C C . VAL A 1 183 ? -10.141 -10.246 -12.704 1.00 79.69 183 VAL A C 1
ATOM 1424 O O . VAL A 1 183 ? -9.291 -9.928 -13.529 1.00 79.69 183 VAL A O 1
ATOM 1427 N N . ALA A 1 184 ? -11.359 -9.705 -12.689 1.00 74.75 184 ALA A N 1
ATOM 1428 C CA . ALA A 1 184 ? -11.753 -8.587 -13.541 1.00 74.75 184 ALA A CA 1
ATOM 1429 C C . ALA A 1 184 ? -11.542 -7.245 -12.819 1.00 74.75 184 ALA A C 1
ATOM 1431 O O . ALA A 1 184 ? -11.790 -7.129 -11.617 1.00 74.75 184 ALA A O 1
ATOM 1432 N N . VAL A 1 185 ? -11.145 -6.207 -13.561 1.00 80.25 185 VAL A N 1
ATOM 1433 C CA . VAL A 1 185 ? -11.173 -4.823 -13.064 1.00 80.25 185 VAL A CA 1
ATOM 1434 C C . VAL A 1 185 ? -12.617 -4.332 -13.104 1.00 80.25 185 VAL A C 1
ATOM 1436 O O . VAL A 1 185 ? -13.174 -4.140 -14.182 1.00 80.25 185 VAL A O 1
ATOM 1439 N N . SER A 1 186 ? -13.231 -4.139 -11.936 1.00 74.12 186 SER A N 1
ATOM 1440 C CA . SER A 1 186 ? -14.604 -3.627 -11.838 1.00 74.12 186 SER A CA 1
ATOM 1441 C C . SER A 1 186 ? -14.702 -2.125 -12.101 1.00 74.12 186 SER A C 1
ATOM 1443 O O . SER A 1 186 ? -15.709 -1.660 -12.624 1.00 74.12 186 SER A O 1
ATOM 1445 N N . GLU A 1 187 ? -13.679 -1.363 -11.708 1.00 75.38 187 GLU A N 1
ATOM 1446 C CA . GLU A 1 187 ? -13.671 0.099 -11.752 1.00 75.38 187 GLU A CA 1
ATOM 1447 C C . GLU A 1 187 ? -12.226 0.624 -11.684 1.00 75.38 187 GLU A C 1
ATOM 1449 O O . GLU A 1 187 ? -11.364 -0.007 -11.066 1.00 75.38 187 GLU A O 1
ATOM 1454 N N . VAL A 1 188 ? -11.953 1.786 -12.287 1.00 70.44 188 VAL A N 1
ATOM 1455 C CA . VAL A 1 188 ? -10.702 2.537 -12.084 1.00 70.44 188 VAL A CA 1
ATOM 1456 C C . VAL A 1 188 ? -11.069 3.983 -11.786 1.00 70.44 188 VAL A C 1
ATOM 1458 O O . VAL A 1 188 ? -11.543 4.698 -12.667 1.00 70.44 188 VAL A O 1
ATOM 1461 N N . LEU A 1 189 ? -10.866 4.401 -10.539 1.00 68.69 189 LEU A N 1
ATOM 1462 C CA . LEU A 1 189 ? -11.264 5.723 -10.065 1.00 68.69 189 LEU A CA 1
ATOM 1463 C C . LEU A 1 189 ? -10.071 6.692 -10.055 1.00 68.69 189 LEU A C 1
ATOM 1465 O O . LEU A 1 189 ? -9.033 6.361 -9.471 1.00 68.69 189 LEU A O 1
ATOM 1469 N N . PRO A 1 190 ? -10.195 7.884 -10.671 1.00 65.88 190 PRO A N 1
ATOM 1470 C CA . PRO A 1 190 ? -9.252 8.971 -10.460 1.00 65.88 190 PRO A CA 1
ATOM 1471 C C . PRO A 1 190 ? -9.481 9.570 -9.069 1.00 65.88 190 PRO A C 1
ATOM 1473 O O . PRO A 1 190 ? -10.616 9.823 -8.661 1.00 65.88 190 PRO A O 1
ATOM 1476 N N . VAL A 1 191 ? -8.397 9.816 -8.340 1.00 67.44 191 VAL A N 1
ATOM 1477 C CA . VAL A 1 191 ? -8.428 10.339 -6.973 1.00 67.44 191 VAL A CA 1
ATOM 1478 C C . VAL A 1 191 ? -7.686 11.669 -6.945 1.00 67.44 191 VAL A C 1
ATOM 1480 O O . VAL A 1 191 ? -6.489 11.725 -7.205 1.00 67.44 191 VAL A O 1
ATOM 1483 N N . SER A 1 192 ? -8.374 12.751 -6.584 1.00 66.62 192 SER A N 1
ATOM 1484 C CA . SER A 1 192 ? -7.704 14.014 -6.262 1.00 66.62 192 SER A CA 1
ATOM 1485 C C . SER A 1 192 ? -7.247 13.969 -4.805 1.00 66.62 192 SER A C 1
ATOM 1487 O O . SER A 1 192 ? -8.082 14.023 -3.905 1.00 66.62 192 SER A O 1
ATOM 1489 N N . VAL A 1 193 ? -5.937 13.858 -4.560 1.00 68.56 193 VAL A N 1
ATOM 1490 C CA . VAL A 1 193 ? -5.365 13.951 -3.205 1.00 68.56 193 VAL A CA 1
ATOM 1491 C C . VAL A 1 193 ? -4.988 15.414 -2.933 1.00 68.56 193 VAL A C 1
ATOM 1493 O O . VAL A 1 193 ? -4.108 15.944 -3.612 1.00 68.56 193 VAL A O 1
ATOM 1496 N N . PRO A 1 194 ? -5.624 16.094 -1.963 1.00 64.62 194 PRO A N 1
ATOM 1497 C CA . PRO A 1 194 ? -5.341 17.500 -1.680 1.00 64.62 194 PRO A CA 1
ATOM 1498 C C . PRO A 1 194 ? -3.885 17.713 -1.245 1.00 64.62 194 PRO A C 1
ATOM 1500 O O . PRO A 1 194 ? -3.327 16.888 -0.525 1.00 64.62 194 PRO A O 1
ATOM 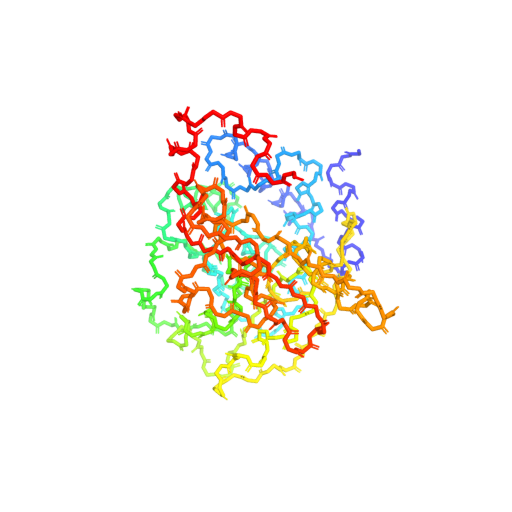1503 N N . GLY A 1 195 ? -3.272 18.812 -1.699 1.00 60.12 195 GLY A N 1
ATOM 1504 C CA . GLY A 1 195 ? -1.863 19.136 -1.424 1.00 60.12 195 GLY A CA 1
ATOM 1505 C C . GLY A 1 195 ? -0.834 18.290 -2.192 1.00 60.12 195 GLY A C 1
ATOM 1506 O O . GLY A 1 195 ? 0.367 18.387 -1.928 1.00 60.12 195 GLY A O 1
ATOM 1507 N N . LEU A 1 196 ? -1.277 17.468 -3.149 1.00 56.50 196 LEU A N 1
ATOM 1508 C CA . LEU A 1 196 ? -0.423 16.594 -3.946 1.00 56.50 196 LEU A CA 1
ATOM 1509 C C . LEU A 1 196 ? -0.361 17.058 -5.416 1.00 56.50 196 LEU A C 1
ATOM 1511 O O . LEU A 1 196 ? -1.277 16.794 -6.189 1.00 56.50 196 LEU A O 1
ATOM 1515 N N . ASP A 1 197 ? 0.749 17.679 -5.832 1.00 49.22 197 ASP A N 1
ATOM 1516 C CA . ASP A 1 197 ? 1.016 18.062 -7.237 1.00 49.22 197 ASP A CA 1
ATOM 1517 C C . ASP A 1 197 ? 1.374 16.844 -8.127 1.00 49.22 197 ASP A C 1
ATOM 1519 O O . ASP A 1 197 ? 2.414 16.795 -8.788 1.00 49.22 197 ASP A O 1
ATOM 1523 N N . ALA A 1 198 ? 0.536 15.807 -8.099 1.00 44.16 198 ALA A N 1
ATOM 1524 C CA . ALA A 1 198 ? 0.624 14.621 -8.941 1.00 44.16 198 ALA A CA 1
ATOM 1525 C C . ALA A 1 198 ? -0.752 13.952 -9.052 1.00 44.16 198 ALA A C 1
ATOM 1527 O O . ALA A 1 198 ? -1.453 13.809 -8.053 1.00 44.16 198 ALA A O 1
ATOM 1528 N N . GLU A 1 199 ? -1.108 13.461 -10.239 1.00 37.56 199 GLU A N 1
ATOM 1529 C CA . GLU A 1 199 ? -2.301 12.623 -10.400 1.00 37.56 199 GLU A CA 1
ATOM 1530 C C . GLU A 1 199 ? -2.215 11.346 -9.542 1.00 37.56 199 GLU A C 1
ATOM 1532 O O . GLU A 1 199 ? -1.126 10.806 -9.291 1.00 37.56 199 GLU A O 1
ATOM 1537 N N . ARG A 1 200 ? -3.380 10.855 -9.098 1.00 40.12 200 ARG A N 1
ATOM 1538 C CA . ARG A 1 200 ? -3.523 9.612 -8.333 1.00 40.12 200 ARG A CA 1
ATOM 1539 C C . ARG A 1 200 ? -4.632 8.714 -8.883 1.00 40.12 200 ARG A C 1
ATOM 1541 O O . ARG A 1 200 ? -5.723 9.167 -9.215 1.00 40.12 200 ARG A O 1
ATOM 1548 N N . HIS A 1 201 ? -4.306 7.424 -8.948 1.00 43.78 201 HIS A N 1
ATOM 1549 C CA . HIS A 1 201 ? -5.093 6.304 -9.484 1.00 43.78 201 HIS A CA 1
ATOM 1550 C C . HIS A 1 201 ? -4.781 5.026 -8.646 1.00 43.78 201 HIS A C 1
ATOM 1552 O O . HIS A 1 201 ? -4.512 5.138 -7.451 1.00 43.78 201 HIS A O 1
ATOM 1558 N N . LEU A 1 202 ? -4.729 3.810 -9.231 1.00 37.06 202 LEU A N 1
ATOM 1559 C CA . LEU A 1 202 ? -4.493 2.479 -8.592 1.00 37.06 202 LEU A CA 1
ATOM 1560 C C . LEU A 1 202 ? -3.405 1.646 -9.377 1.00 37.06 202 LEU A C 1
ATOM 1562 O O . LEU A 1 202 ? -3.594 1.599 -10.580 1.00 37.06 202 LEU A O 1
ATOM 1566 N N . LYS A 1 203 ? -2.275 0.976 -8.982 1.00 43.62 203 LYS A N 1
ATOM 1567 C CA . LYS A 1 203 ? -1.330 0.765 -7.820 1.00 43.62 203 LYS A CA 1
ATOM 1568 C C . LYS A 1 203 ? 0.174 1.072 -8.156 1.00 43.62 203 LYS A C 1
ATOM 1570 O O . LYS A 1 203 ? 0.689 0.503 -9.102 1.00 43.62 203 LYS A O 1
ATOM 1575 N N . GLY A 1 204 ? 0.874 1.932 -7.390 1.00 36.06 204 GLY A N 1
ATOM 1576 C CA . GLY A 1 204 ? 2.342 2.212 -7.349 1.00 36.06 204 GLY A CA 1
ATOM 1577 C C . GLY A 1 204 ? 3.084 2.834 -8.569 1.00 36.06 204 GLY A C 1
ATOM 1578 O O . GLY A 1 204 ? 3.293 2.143 -9.554 1.00 36.06 204 GLY A O 1
ATOM 1579 N N . GLY A 1 205 ? 3.595 4.090 -8.529 1.00 36.19 205 GLY A N 1
ATOM 1580 C CA . GLY A 1 205 ? 4.606 4.562 -9.526 1.00 36.19 205 GLY A CA 1
ATOM 1581 C C . GLY A 1 205 ? 4.896 6.080 -9.653 1.00 36.19 205 GLY A C 1
ATOM 1582 O O . GLY A 1 205 ? 3.979 6.892 -9.559 1.00 36.19 205 GLY A O 1
ATOM 1583 N N . VAL A 1 206 ? 6.163 6.461 -9.920 1.00 49.50 206 VAL A N 1
ATOM 1584 C CA . VAL A 1 206 ? 6.611 7.840 -10.261 1.00 49.50 206 VAL A CA 1
ATOM 1585 C C . VAL A 1 206 ? 6.974 7.958 -11.747 1.00 49.50 206 VAL A C 1
ATOM 1587 O O . VAL A 1 206 ? 7.891 7.293 -12.220 1.00 49.50 206 VAL A O 1
ATOM 1590 N N . GLY A 1 207 ? 6.283 8.834 -12.480 1.00 52.88 207 GLY A N 1
ATOM 1591 C CA . GLY A 1 207 ? 6.203 8.827 -13.951 1.00 52.88 207 GLY A CA 1
ATOM 1592 C C . GLY A 1 207 ? 7.458 9.169 -14.768 1.00 52.88 207 GLY A C 1
ATOM 1593 O O . GLY A 1 207 ? 7.307 9.535 -15.924 1.00 52.88 207 GLY A O 1
ATOM 1594 N N . LYS A 1 208 ? 8.687 9.058 -14.240 1.00 73.69 208 LYS A N 1
ATOM 1595 C CA . LYS A 1 208 ? 9.922 9.338 -15.008 1.00 73.69 208 LYS A CA 1
ATOM 1596 C C . LYS A 1 208 ? 9.994 8.486 -16.279 1.00 73.69 208 LYS A C 1
ATOM 1598 O O . LYS A 1 208 ? 10.122 9.020 -17.376 1.00 73.69 208 LYS A O 1
ATOM 1603 N N . THR A 1 209 ? 9.856 7.172 -16.115 1.00 72.75 209 THR A N 1
ATOM 1604 C CA . THR A 1 209 ? 9.834 6.190 -17.205 1.00 72.75 209 THR A CA 1
ATOM 1605 C C . THR A 1 209 ? 8.677 6.459 -18.160 1.00 72.75 209 THR A C 1
ATOM 1607 O O . THR A 1 209 ? 8.889 6.551 -19.363 1.00 72.75 209 THR A O 1
ATOM 1610 N N . THR A 1 210 ? 7.476 6.675 -17.615 1.00 68.69 210 THR A N 1
ATOM 1611 C CA . THR A 1 210 ? 6.253 6.971 -18.372 1.00 68.69 210 THR A CA 1
ATOM 1612 C C . THR A 1 210 ? 6.420 8.209 -19.255 1.00 68.69 210 THR A C 1
ATOM 1614 O O . THR A 1 210 ? 6.088 8.159 -20.435 1.00 68.69 210 THR A O 1
ATOM 1617 N N . THR A 1 211 ? 6.986 9.299 -18.727 1.00 73.00 211 THR A N 1
ATOM 1618 C CA . THR A 1 211 ? 7.262 10.519 -19.495 1.00 73.00 211 THR A CA 1
ATOM 1619 C C . THR A 1 211 ? 8.338 10.291 -20.553 1.00 73.00 211 THR A C 1
ATOM 1621 O O . THR A 1 211 ? 8.166 10.760 -21.669 1.00 73.00 211 THR A O 1
ATOM 1624 N N . VAL A 1 212 ? 9.421 9.562 -20.254 1.00 83.56 212 VAL A N 1
ATOM 1625 C CA . VAL A 1 212 ? 10.484 9.272 -21.238 1.00 83.56 212 VAL A CA 1
ATOM 1626 C C . VAL A 1 212 ? 9.959 8.423 -22.403 1.00 83.56 212 VAL A C 1
ATOM 1628 O O . VAL A 1 212 ? 10.211 8.766 -23.555 1.00 83.56 212 VAL A O 1
ATOM 1631 N N . VAL A 1 213 ? 9.184 7.373 -22.115 1.00 82.31 213 VAL A N 1
ATOM 1632 C CA . VAL A 1 213 ? 8.552 6.489 -23.111 1.00 82.31 213 VAL A CA 1
ATOM 1633 C C . VAL A 1 213 ? 7.539 7.249 -23.973 1.00 82.31 213 VAL A C 1
ATOM 1635 O O . VAL A 1 213 ? 7.665 7.270 -25.196 1.00 82.31 213 VAL A O 1
ATOM 1638 N N . ASN A 1 214 ? 6.579 7.950 -23.360 1.00 73.19 214 ASN A N 1
ATOM 1639 C CA . ASN A 1 214 ? 5.533 8.654 -24.111 1.00 73.19 214 ASN A CA 1
ATOM 1640 C C . ASN A 1 214 ? 6.073 9.870 -24.884 1.00 73.19 214 ASN A C 1
ATOM 1642 O O . ASN A 1 214 ? 5.625 10.136 -25.998 1.00 73.19 214 ASN A O 1
ATOM 1646 N N . LEU A 1 215 ? 7.073 10.583 -24.349 1.00 80.31 215 LEU A N 1
ATOM 1647 C CA . LEU A 1 215 ? 7.752 11.654 -25.085 1.00 80.31 215 LEU A CA 1
ATOM 1648 C C . LEU A 1 215 ? 8.545 11.097 -26.274 1.00 80.31 215 LEU A C 1
ATOM 1650 O O . LEU A 1 215 ? 8.554 11.719 -27.334 1.00 80.31 215 LEU A O 1
ATOM 1654 N N . ALA A 1 216 ? 9.184 9.932 -26.131 1.00 84.25 216 ALA A N 1
ATOM 1655 C CA . ALA A 1 216 ? 9.875 9.278 -27.237 1.00 84.25 216 ALA A CA 1
ATOM 1656 C C . ALA A 1 216 ? 8.904 8.829 -28.340 1.00 84.25 216 ALA A C 1
ATOM 1658 O O . ALA A 1 216 ? 9.189 9.073 -29.512 1.00 84.25 216 ALA A O 1
ATOM 1659 N N . ALA A 1 217 ? 7.750 8.258 -27.971 1.00 78.75 217 ALA A N 1
ATOM 1660 C CA . ALA A 1 217 ? 6.685 7.891 -28.905 1.00 78.75 217 ALA A CA 1
ATOM 1661 C C . ALA A 1 217 ? 6.140 9.117 -29.657 1.00 78.75 217 ALA A C 1
ATOM 1663 O O . ALA A 1 217 ? 6.230 9.175 -30.881 1.00 78.75 217 ALA A O 1
ATOM 1664 N N . GLY A 1 218 ? 5.685 10.155 -28.945 1.00 81.56 218 GLY A N 1
ATOM 1665 C CA . GLY A 1 218 ? 5.144 11.367 -29.577 1.00 81.56 218 GLY A CA 1
ATOM 1666 C C . GLY A 1 218 ? 6.168 12.124 -30.437 1.00 81.56 218 GLY A C 1
ATOM 1667 O O . GLY A 1 218 ? 5.823 12.705 -31.464 1.00 81.56 218 GLY A O 1
ATOM 1668 N N . LEU A 1 219 ? 7.459 12.089 -30.083 1.00 83.81 219 LEU A N 1
ATOM 1669 C CA . LEU A 1 219 ? 8.520 12.618 -30.946 1.00 83.81 219 LEU A CA 1
ATOM 1670 C C . LEU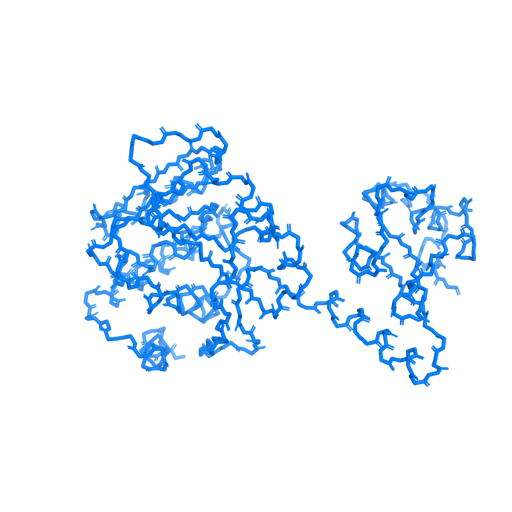 A 1 219 ? 8.741 11.752 -32.200 1.00 83.81 219 LEU A C 1
ATOM 1672 O O . LEU A 1 219 ? 9.003 12.311 -33.268 1.00 83.81 219 LEU A O 1
ATOM 1676 N N . ALA A 1 220 ? 8.619 10.425 -32.101 1.00 88.38 220 ALA A N 1
ATOM 1677 C CA . ALA A 1 220 ? 8.708 9.516 -33.244 1.00 88.38 220 ALA A CA 1
ATOM 1678 C C . ALA A 1 220 ? 7.515 9.669 -34.206 1.00 88.38 220 ALA A C 1
ATOM 1680 O O . ALA A 1 220 ? 7.728 9.739 -35.417 1.00 88.38 220 ALA A O 1
ATOM 1681 N N . GLU A 1 221 ? 6.290 9.836 -33.692 1.00 82.75 221 GLU A N 1
ATOM 1682 C CA . GLU A 1 221 ? 5.098 10.186 -34.488 1.00 82.75 221 GLU A CA 1
ATOM 1683 C C . GLU A 1 221 ? 5.280 11.514 -35.242 1.00 82.75 221 GLU A C 1
ATOM 1685 O O . GLU A 1 221 ? 4.936 11.626 -36.418 1.00 82.75 221 GLU A O 1
ATOM 1690 N N . LEU A 1 222 ? 5.925 12.504 -34.612 1.00 91.31 222 LEU A N 1
ATOM 1691 C CA . LEU A 1 222 ? 6.346 13.766 -35.239 1.00 91.31 222 LEU A CA 1
ATOM 1692 C C . LEU A 1 222 ? 7.568 13.619 -36.178 1.00 91.31 222 LEU A C 1
ATOM 1694 O O . LEU A 1 222 ? 8.233 14.608 -36.509 1.00 91.31 222 LEU A O 1
ATOM 1698 N N . GLY A 1 223 ? 7.895 12.395 -36.604 1.00 91.19 223 GLY A N 1
ATOM 1699 C CA . GLY A 1 223 ? 8.947 12.083 -37.571 1.00 91.19 223 GLY A CA 1
ATOM 1700 C C . GLY A 1 223 ? 10.374 12.303 -37.060 1.00 91.19 223 GLY A C 1
ATOM 1701 O O . GLY A 1 223 ? 11.305 12.421 -37.864 1.00 91.19 223 GLY A O 1
ATOM 1702 N N . ARG A 1 224 ? 10.589 12.407 -35.741 1.00 95.62 224 ARG A N 1
ATOM 1703 C CA . ARG A 1 224 ? 11.934 12.560 -35.165 1.00 95.62 224 ARG A CA 1
ATOM 1704 C C . ARG A 1 224 ? 12.574 11.195 -34.940 1.00 95.62 224 ARG A C 1
ATOM 1706 O O . ARG A 1 224 ? 11.953 10.267 -34.440 1.00 95.62 224 ARG A O 1
ATOM 1713 N N . ARG A 1 225 ? 13.868 11.084 -35.250 1.00 95.69 225 ARG A N 1
ATOM 1714 C CA . ARG A 1 225 ? 14.668 9.919 -34.848 1.00 95.69 225 ARG A CA 1
ATOM 1715 C C . ARG A 1 225 ? 14.967 10.034 -33.356 1.00 95.69 225 ARG A C 1
ATOM 1717 O O . ARG A 1 225 ? 15.675 10.959 -32.963 1.00 95.69 225 ARG A O 1
ATOM 1724 N N . VAL A 1 226 ? 14.444 9.110 -32.556 1.00 96.31 226 VAL A N 1
ATOM 1725 C CA . VAL A 1 226 ? 14.631 9.079 -31.099 1.00 96.31 226 VAL A CA 1
ATOM 1726 C C . VAL A 1 226 ? 15.376 7.812 -30.678 1.00 96.31 226 VAL A C 1
ATOM 1728 O O . VAL A 1 226 ? 15.118 6.722 -31.196 1.00 96.31 226 VAL A O 1
ATOM 1731 N N . LEU A 1 227 ? 16.289 7.979 -29.721 1.00 96.56 227 LEU A N 1
ATOM 1732 C CA . LEU A 1 227 ? 16.943 6.910 -28.975 1.00 96.56 227 LEU A CA 1
ATOM 1733 C C . LEU A 1 227 ? 16.719 7.177 -27.480 1.00 96.56 227 LEU A C 1
ATOM 1735 O O . LEU A 1 227 ? 17.233 8.162 -26.954 1.00 96.56 227 LEU A O 1
ATOM 1739 N N . ILE A 1 228 ? 15.963 6.314 -26.801 1.00 95.62 228 ILE A N 1
ATOM 1740 C CA . ILE A 1 228 ? 15.984 6.246 -25.335 1.00 95.62 228 ILE A CA 1
ATOM 1741 C C . ILE A 1 228 ? 17.310 5.597 -24.932 1.00 95.62 228 ILE A C 1
ATOM 1743 O O . ILE A 1 228 ? 17.721 4.612 -25.542 1.00 95.62 228 ILE A O 1
ATOM 1747 N N . VAL A 1 229 ? 17.965 6.108 -23.894 1.00 95.88 229 VAL A N 1
ATOM 1748 C CA . VAL A 1 229 ? 19.089 5.425 -23.244 1.00 95.88 229 VAL A CA 1
ATOM 1749 C C . VAL A 1 229 ? 18.669 5.125 -21.814 1.00 95.88 229 VAL A C 1
ATOM 1751 O O . VAL A 1 229 ? 18.495 6.042 -21.013 1.00 95.88 229 VAL A O 1
ATOM 1754 N N . ASP A 1 230 ? 18.435 3.848 -21.519 1.00 92.31 230 ASP A N 1
ATOM 1755 C CA . ASP A 1 230 ? 18.123 3.399 -20.165 1.00 92.31 230 ASP A CA 1
ATOM 1756 C C . ASP A 1 230 ? 19.434 3.294 -19.370 1.00 92.31 230 ASP A C 1
ATOM 1758 O O . ASP A 1 230 ? 20.422 2.766 -19.874 1.00 92.31 230 ASP A O 1
ATOM 1762 N N . LEU A 1 231 ? 19.463 3.839 -18.154 1.00 89.44 231 LEU A N 1
ATOM 1763 C CA . LEU A 1 231 ? 20.634 3.846 -17.260 1.00 89.44 231 LEU A CA 1
ATOM 1764 C C . LEU A 1 231 ? 20.271 3.390 -15.836 1.00 89.44 231 LEU A C 1
ATOM 1766 O O . LEU A 1 231 ? 21.041 3.583 -14.898 1.00 89.44 231 LEU A O 1
ATOM 1770 N N . ASP A 1 232 ? 19.097 2.783 -15.667 1.00 84.88 232 ASP A N 1
ATOM 1771 C CA . ASP A 1 232 ? 18.672 2.150 -14.423 1.00 84.88 232 ASP A CA 1
ATOM 1772 C C . ASP A 1 232 ? 18.939 0.633 -14.519 1.00 84.88 232 ASP A C 1
ATOM 1774 O O . ASP A 1 232 ? 18.416 -0.005 -15.436 1.00 84.88 232 ASP A O 1
ATOM 1778 N N . PRO A 1 233 ? 19.698 -0.000 -13.599 1.00 81.19 233 PRO A N 1
ATOM 1779 C CA . PRO A 1 233 ? 19.864 -1.458 -13.573 1.00 81.19 233 PRO A CA 1
ATOM 1780 C C . PRO A 1 233 ? 18.547 -2.244 -13.443 1.00 81.19 233 PRO A C 1
ATOM 1782 O O . PRO A 1 233 ? 18.505 -3.444 -13.724 1.00 81.19 233 PRO A O 1
ATOM 1785 N N . GLN A 1 234 ? 17.450 -1.591 -13.042 1.00 81.06 234 GLN A N 1
ATOM 1786 C CA . GLN A 1 234 ? 16.112 -2.179 -13.101 1.00 81.06 234 GLN A CA 1
ATOM 1787 C C . GLN A 1 234 ? 15.563 -2.295 -14.534 1.00 81.06 234 GLN A C 1
ATOM 1789 O O . GLN A 1 234 ? 14.643 -3.083 -14.746 1.00 81.06 234 GLN A O 1
ATOM 1794 N N . GLY A 1 235 ? 16.111 -1.590 -15.528 1.00 84.75 235 GLY A N 1
ATOM 1795 C CA . GLY A 1 235 ? 15.704 -1.685 -16.936 1.00 84.75 235 GLY A CA 1
ATOM 1796 C C . GLY A 1 235 ? 14.266 -1.221 -17.183 1.00 84.75 235 GLY A C 1
ATOM 1797 O O . GLY A 1 235 ? 13.519 -1.867 -17.919 1.00 84.75 235 GLY A O 1
ATOM 1798 N N . ASN A 1 236 ? 13.831 -0.163 -16.498 1.00 83.06 236 ASN A N 1
ATOM 1799 C CA . ASN A 1 236 ? 12.426 0.246 -16.477 1.00 83.06 236 ASN A CA 1
ATOM 1800 C C . ASN A 1 236 ? 11.964 0.839 -17.820 1.00 83.06 236 ASN A C 1
ATOM 1802 O O . ASN A 1 236 ? 10.869 0.520 -18.279 1.00 83.06 236 ASN A O 1
ATOM 1806 N N . ALA A 1 237 ? 12.789 1.662 -18.479 1.00 83.25 237 ALA A N 1
ATOM 1807 C CA . ALA A 1 237 ? 12.458 2.228 -19.794 1.00 83.25 237 ALA A CA 1
ATOM 1808 C C . ALA A 1 237 ? 12.627 1.200 -20.923 1.00 83.25 237 ALA A C 1
ATOM 1810 O O . ALA A 1 237 ? 11.945 1.274 -21.942 1.00 83.25 237 ALA A O 1
ATOM 1811 N N . THR A 1 238 ? 13.490 0.209 -20.702 1.00 89.25 238 THR A N 1
ATOM 1812 C CA . THR A 1 238 ? 13.656 -0.982 -21.538 1.00 89.25 238 THR A CA 1
ATOM 1813 C C . THR A 1 238 ? 12.375 -1.819 -21.557 1.00 89.25 238 THR A C 1
ATOM 1815 O O . THR A 1 238 ? 11.781 -2.012 -22.619 1.00 89.25 238 THR A O 1
ATOM 1818 N N . MET A 1 239 ? 11.897 -2.247 -20.382 1.00 87.44 239 MET A N 1
ATOM 1819 C CA . MET A 1 239 ? 10.661 -3.030 -20.253 1.00 87.44 239 MET A CA 1
ATOM 1820 C C . MET A 1 239 ? 9.443 -2.254 -20.770 1.00 87.44 239 MET A C 1
ATOM 1822 O O . MET A 1 239 ? 8.715 -2.773 -21.611 1.00 87.44 239 MET A O 1
ATOM 1826 N N . GLY A 1 240 ? 9.286 -0.988 -20.360 1.00 79.06 240 GLY A N 1
ATOM 1827 C CA . GLY A 1 240 ? 8.223 -0.084 -20.827 1.00 79.06 240 GLY A CA 1
ATOM 1828 C C . GLY A 1 240 ? 8.348 0.375 -22.288 1.00 79.06 240 GLY A C 1
ATOM 1829 O O . GLY A 1 240 ? 7.637 1.278 -22.704 1.00 79.06 240 GLY A O 1
ATOM 1830 N N . SER A 1 241 ? 9.262 -0.213 -23.065 1.00 85.69 241 SER A N 1
ATOM 1831 C CA . SER A 1 241 ? 9.341 -0.072 -24.527 1.00 85.69 241 SER A CA 1
ATOM 1832 C C . SER A 1 241 ? 9.140 -1.414 -25.252 1.00 85.69 241 SER A C 1
ATOM 1834 O O . SER A 1 241 ? 9.542 -1.564 -26.407 1.00 85.69 241 SER A O 1
ATOM 1836 N N . GLY A 1 242 ? 8.580 -2.416 -24.562 1.00 84.44 242 GLY A N 1
ATOM 1837 C CA . GLY A 1 242 ? 8.327 -3.759 -25.092 1.00 84.44 242 GLY A CA 1
ATOM 1838 C C . GLY A 1 242 ? 9.562 -4.669 -25.175 1.00 84.44 242 GLY A C 1
ATOM 1839 O O . GLY A 1 242 ? 9.509 -5.708 -25.833 1.00 84.44 242 GLY A O 1
ATOM 1840 N N . ILE A 1 243 ? 10.687 -4.307 -24.543 1.00 88.25 243 ILE A N 1
ATOM 1841 C CA . ILE A 1 243 ? 11.954 -5.049 -24.650 1.00 88.25 243 ILE A CA 1
ATOM 1842 C C . ILE A 1 243 ? 12.186 -5.880 -23.381 1.00 88.25 243 ILE A C 1
ATOM 1844 O O . ILE A 1 243 ? 12.423 -5.350 -22.296 1.00 88.25 243 ILE A O 1
ATOM 1848 N N . ALA A 1 244 ? 12.161 -7.208 -23.517 1.00 85.44 244 ALA A N 1
ATOM 1849 C CA . ALA A 1 244 ? 12.382 -8.137 -22.410 1.00 85.44 244 ALA A CA 1
ATOM 1850 C C . ALA A 1 244 ? 13.854 -8.139 -21.946 1.00 85.44 244 ALA A C 1
ATOM 1852 O O . ALA A 1 244 ? 14.706 -8.798 -22.545 1.00 85.44 244 ALA A O 1
ATOM 1853 N N . LYS A 1 245 ? 14.156 -7.442 -20.841 1.00 84.00 245 LYS A N 1
ATOM 1854 C CA . LYS A 1 245 ? 15.528 -7.255 -20.317 1.00 84.00 245 LYS A CA 1
ATOM 1855 C C . LYS A 1 245 ? 16.288 -8.548 -19.972 1.00 84.00 245 LYS A C 1
ATOM 1857 O O . LYS A 1 245 ? 17.505 -8.523 -19.822 1.00 84.00 245 LYS A O 1
ATOM 1862 N N . GLN A 1 246 ? 15.584 -9.671 -19.822 1.00 79.88 246 GLN A N 1
ATOM 1863 C CA . GLN A 1 246 ? 16.148 -11.000 -19.560 1.00 79.88 246 GLN A CA 1
ATOM 1864 C C . GLN A 1 246 ? 16.652 -11.716 -20.826 1.00 79.88 246 GLN A C 1
ATOM 1866 O O . GLN A 1 246 ? 17.391 -12.686 -20.699 1.00 79.88 246 GLN A O 1
ATOM 1871 N N . ALA A 1 247 ? 16.256 -11.260 -22.020 1.00 81.69 247 ALA A N 1
ATOM 1872 C CA . ALA A 1 247 ? 16.645 -11.829 -23.315 1.00 81.69 247 ALA A CA 1
ATOM 1873 C C . ALA A 1 247 ? 17.711 -10.983 -24.046 1.00 81.69 247 ALA A C 1
ATOM 1875 O O . ALA A 1 247 ? 17.945 -11.162 -25.239 1.00 81.69 247 ALA A O 1
ATOM 1876 N N . LEU A 1 248 ? 18.333 -10.032 -23.344 1.00 87.56 248 LEU A N 1
ATOM 1877 C CA . LEU A 1 248 ? 19.368 -9.158 -23.887 1.00 87.56 248 LEU A CA 1
ATOM 1878 C C . LEU A 1 248 ? 20.730 -9.861 -23.887 1.00 87.56 248 LEU A C 1
ATOM 1880 O O . LEU A 1 248 ? 21.320 -10.058 -22.829 1.00 87.56 248 LEU A O 1
ATOM 1884 N N . GLU A 1 249 ? 21.255 -10.163 -25.074 1.00 88.81 249 GLU A N 1
ATOM 1885 C CA . GLU A 1 249 ? 22.660 -10.569 -25.254 1.00 88.81 249 GLU A CA 1
ATOM 1886 C C . GLU A 1 249 ? 23.634 -9.404 -25.013 1.00 88.81 249 GLU A C 1
ATOM 1888 O O . GLU A 1 249 ? 24.788 -9.618 -24.654 1.00 88.81 249 GLU A O 1
ATOM 1893 N N . ARG A 1 250 ? 23.173 -8.163 -25.227 1.00 92.31 250 ARG A N 1
ATOM 1894 C CA . ARG A 1 250 ? 23.932 -6.919 -25.042 1.00 92.31 250 ARG A CA 1
ATOM 1895 C C . ARG A 1 250 ? 23.035 -5.833 -24.450 1.00 92.31 250 ARG A C 1
ATOM 1897 O O . ARG A 1 250 ? 21.831 -5.791 -24.702 1.00 92.31 250 ARG A O 1
ATOM 1904 N N . SER A 1 251 ? 23.638 -4.942 -23.675 1.00 94.56 251 SER A N 1
ATOM 1905 C CA . SER A 1 251 ? 22.979 -3.853 -22.941 1.00 94.56 251 SER A CA 1
ATOM 1906 C C . SER A 1 251 ? 23.932 -2.665 -22.783 1.00 94.56 251 SER A C 1
ATOM 1908 O O . SER A 1 251 ? 25.122 -2.783 -23.073 1.00 94.56 251 SER A O 1
ATOM 1910 N N . VAL A 1 252 ? 23.442 -1.524 -22.293 1.00 94.06 252 VAL A N 1
ATOM 1911 C CA . VAL A 1 252 ? 24.228 -0.296 -22.067 1.00 94.06 252 VAL A CA 1
ATOM 1912 C C . VAL A 1 252 ? 25.492 -0.516 -21.216 1.00 94.06 252 VAL A C 1
ATOM 1914 O O . VAL A 1 252 ? 26.477 0.188 -21.415 1.00 94.06 252 VAL A O 1
ATOM 1917 N N . TYR A 1 253 ? 25.507 -1.533 -20.343 1.00 92.38 253 TYR A N 1
ATOM 1918 C CA . TYR A 1 253 ? 26.695 -2.018 -19.624 1.00 92.38 253 TYR A CA 1
ATOM 1919 C C . TYR A 1 253 ? 27.868 -2.299 -20.581 1.00 9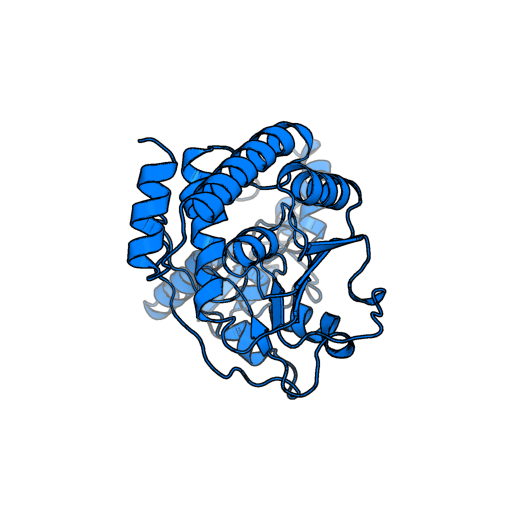2.38 253 TYR A C 1
ATOM 1921 O O . TYR A 1 253 ? 28.951 -1.743 -20.420 1.00 92.38 253 TYR A O 1
ATOM 1929 N N . HIS A 1 254 ? 27.614 -3.060 -21.646 1.00 92.19 254 HIS A N 1
ATOM 1930 C CA . HIS A 1 254 ? 28.606 -3.441 -22.653 1.00 92.19 254 HIS A CA 1
ATOM 1931 C C . HIS A 1 254 ? 29.107 -2.231 -23.459 1.00 92.19 254 HIS A C 1
ATOM 1933 O O . HIS A 1 254 ? 30.270 -2.178 -23.846 1.00 92.19 254 HIS A O 1
ATOM 1939 N N . VAL A 1 255 ? 28.252 -1.224 -23.680 1.00 91.62 255 VAL A N 1
ATOM 1940 C CA . VAL A 1 255 ? 28.651 0.033 -24.339 1.00 91.62 255 VAL A CA 1
ATOM 1941 C C . VAL A 1 255 ? 29.519 0.895 -23.421 1.00 91.62 255 VAL A C 1
ATOM 1943 O O . VAL A 1 255 ? 30.493 1.490 -23.875 1.00 91.62 255 VAL A O 1
ATOM 1946 N N . LEU A 1 256 ? 29.210 0.935 -22.122 1.00 89.12 256 LEU A N 1
ATOM 1947 C CA . LEU A 1 256 ? 30.010 1.656 -21.131 1.00 89.12 256 LEU A CA 1
ATOM 1948 C C . LEU A 1 256 ? 31.407 1.044 -20.968 1.00 89.12 256 LEU A C 1
ATOM 1950 O O . LEU A 1 256 ? 32.382 1.797 -20.930 1.00 89.12 256 LEU A O 1
ATOM 1954 N N . LEU A 1 257 ? 31.515 -0.291 -20.928 1.00 87.19 257 LEU A N 1
ATOM 1955 C CA . LEU A 1 257 ? 32.796 -1.013 -20.894 1.00 87.19 257 LEU A CA 1
ATOM 1956 C C . LEU A 1 257 ? 33.540 -0.995 -22.240 1.00 87.19 257 LEU A C 1
ATOM 1958 O O . LEU A 1 257 ? 34.771 -0.961 -22.255 1.00 87.19 257 LEU A O 1
ATOM 1962 N N . GLY A 1 258 ? 32.824 -0.849 -23.359 1.00 86.81 258 GLY A N 1
ATOM 1963 C CA . GLY A 1 258 ? 33.390 -0.710 -24.708 1.00 86.81 258 GLY A CA 1
ATOM 1964 C C . GLY A 1 258 ? 33.401 -2.002 -25.531 1.00 86.81 258 GLY A C 1
ATOM 1965 O O . GLY A 1 258 ? 33.940 -2.009 -26.635 1.00 86.81 258 GLY A O 1
ATOM 1966 N N . ASP A 1 259 ? 32.782 -3.070 -25.027 1.00 89.38 259 ASP A N 1
ATOM 1967 C CA . ASP A 1 259 ? 32.675 -4.382 -25.680 1.00 89.38 259 ASP A CA 1
ATOM 1968 C C . ASP A 1 259 ? 31.660 -4.417 -26.839 1.00 89.38 259 ASP A C 1
ATOM 1970 O O . ASP A 1 259 ? 31.620 -5.375 -27.614 1.00 89.38 259 ASP A O 1
ATOM 1974 N N . ALA A 1 260 ? 30.810 -3.391 -26.956 1.00 92.56 260 ALA A N 1
ATOM 1975 C CA . ALA A 1 260 ? 29.840 -3.247 -28.038 1.00 92.56 260 ALA A CA 1
ATOM 1976 C C . ALA A 1 260 ? 29.571 -1.773 -28.374 1.00 92.56 260 ALA A C 1
ATOM 1978 O O . ALA A 1 260 ? 29.620 -0.900 -27.508 1.00 92.56 260 ALA A O 1
ATOM 1979 N N . SER A 1 261 ? 29.210 -1.485 -29.625 1.00 94.25 261 SER A N 1
ATOM 1980 C CA . SER A 1 261 ? 28.740 -0.155 -30.024 1.00 94.25 261 SER A CA 1
ATOM 1981 C C . SER A 1 261 ? 27.258 0.077 -29.692 1.00 94.25 261 SER A C 1
ATOM 1983 O O . SER A 1 261 ? 26.466 -0.857 -29.527 1.00 94.25 261 SER A O 1
ATOM 1985 N N . VAL A 1 262 ? 26.844 1.350 -29.675 1.00 94.00 262 VAL A N 1
ATOM 1986 C CA . VAL A 1 262 ? 25.423 1.745 -29.591 1.00 94.00 262 VAL A CA 1
ATOM 1987 C C . VAL A 1 262 ? 24.609 1.176 -30.762 1.00 94.00 262 VAL A C 1
ATOM 1989 O O . VAL A 1 262 ? 23.445 0.830 -30.580 1.00 94.00 262 VAL A O 1
ATOM 1992 N N . GLU A 1 263 ? 25.198 1.051 -31.955 1.00 93.88 263 GLU A N 1
ATOM 1993 C CA . GLU A 1 263 ? 24.508 0.532 -33.144 1.00 93.88 263 GLU A CA 1
ATOM 1994 C C . GLU A 1 263 ? 24.224 -0.972 -33.048 1.00 93.88 263 GLU A C 1
ATOM 1996 O O . GLU A 1 263 ? 23.127 -1.399 -33.394 1.00 93.88 263 GLU A O 1
ATOM 2001 N N . GLU A 1 264 ? 25.155 -1.764 -32.514 1.00 93.88 264 GLU A N 1
ATOM 2002 C CA . GLU A 1 264 ? 24.938 -3.199 -32.284 1.00 93.88 264 GLU A CA 1
ATOM 2003 C C . GLU A 1 264 ? 24.005 -3.491 -31.099 1.00 93.88 264 GLU A C 1
ATOM 2005 O O . GLU A 1 264 ? 23.454 -4.586 -31.003 1.00 93.88 264 GLU A O 1
ATOM 2010 N N . THR A 1 265 ? 23.871 -2.543 -30.167 1.00 95.94 265 THR A N 1
ATOM 2011 C CA . THR A 1 265 ? 23.187 -2.760 -28.880 1.00 95.94 265 THR A CA 1
ATOM 2012 C C . THR A 1 265 ? 21.778 -2.154 -28.840 1.00 95.94 265 THR A C 1
ATOM 2014 O O . THR A 1 265 ? 20.949 -2.571 -28.030 1.00 95.94 265 THR A O 1
ATOM 2017 N N . ARG A 1 266 ? 21.469 -1.182 -29.710 1.00 95.81 266 ARG A N 1
ATOM 2018 C CA . ARG A 1 266 ? 20.143 -0.545 -29.781 1.00 95.81 266 ARG A CA 1
ATOM 2019 C C . ARG A 1 266 ? 19.070 -1.513 -30.291 1.00 95.81 266 ARG A C 1
ATOM 2021 O O . ARG A 1 266 ? 19.199 -2.097 -31.362 1.00 95.81 266 ARG A O 1
ATOM 2028 N N . GLN A 1 267 ? 17.963 -1.612 -29.565 1.00 95.50 267 GLN A N 1
ATOM 2029 C CA . GLN A 1 267 ? 16.793 -2.412 -29.928 1.00 95.50 267 GLN A CA 1
ATOM 2030 C C . GLN A 1 267 ? 15.659 -1.511 -30.453 1.00 95.50 267 GLN A C 1
ATOM 2032 O O . GLN A 1 267 ? 15.494 -0.393 -29.955 1.00 95.50 267 GLN A O 1
ATOM 2037 N N . PRO A 1 268 ? 14.872 -1.943 -31.456 1.00 94.44 268 PRO A N 1
ATOM 2038 C CA . PRO A 1 268 ? 13.726 -1.183 -31.949 1.00 94.44 268 PRO A CA 1
ATOM 2039 C C . PRO A 1 268 ? 12.499 -1.378 -31.044 1.00 94.44 268 PRO A C 1
ATOM 2041 O O . PRO A 1 268 ? 12.000 -2.495 -30.896 1.00 94.44 268 PRO A O 1
ATOM 2044 N N . ALA A 1 269 ? 11.959 -0.287 -30.500 1.00 90.94 269 ALA A N 1
ATOM 2045 C CA . ALA A 1 269 ? 10.673 -0.289 -29.808 1.00 90.94 269 ALA A CA 1
ATOM 2046 C C . ALA A 1 269 ? 9.552 -0.284 -30.858 1.00 90.94 269 ALA A C 1
ATOM 2048 O O . ALA A 1 269 ? 9.083 0.772 -31.287 1.00 90.94 269 ALA A O 1
ATOM 2049 N N . LYS A 1 270 ? 9.175 -1.479 -31.332 1.00 79.56 270 LYS A N 1
ATOM 2050 C CA . LYS A 1 270 ? 8.319 -1.677 -32.519 1.00 79.56 270 LYS A CA 1
ATOM 2051 C C . LYS A 1 270 ? 7.001 -0.900 -32.485 1.00 79.56 270 LYS A C 1
ATOM 2053 O O . LYS A 1 270 ? 6.557 -0.444 -33.531 1.00 79.56 270 LYS A O 1
ATOM 2058 N N . GLU A 1 271 ? 6.405 -0.759 -31.306 1.00 74.50 271 GLU A N 1
ATOM 2059 C CA . GLU A 1 271 ? 5.109 -0.097 -31.109 1.00 74.50 271 GLU A CA 1
ATOM 2060 C C . GLU A 1 271 ? 5.249 1.419 -30.887 1.00 74.50 271 GLU A C 1
ATOM 2062 O O . GLU A 1 271 ? 4.345 2.169 -31.234 1.00 74.50 271 GLU A O 1
ATOM 2067 N N . GLY A 1 272 ? 6.401 1.887 -30.388 1.00 74.31 272 GLY A N 1
ATOM 2068 C CA . GLY A 1 272 ? 6.678 3.310 -30.144 1.00 74.31 272 GLY A CA 1
ATOM 2069 C C . GLY A 1 272 ? 7.396 4.045 -31.286 1.00 74.31 272 GLY A C 1
ATOM 2070 O O . GLY A 1 272 ? 7.566 5.257 -31.219 1.00 74.31 272 GLY A O 1
ATOM 2071 N N . GLY A 1 273 ? 7.875 3.342 -32.318 1.00 86.75 273 GLY A N 1
ATOM 2072 C CA . GLY A 1 273 ? 8.552 3.942 -33.482 1.00 86.75 273 GLY A CA 1
ATOM 2073 C C . GLY A 1 273 ? 9.978 4.468 -33.231 1.00 86.75 273 GLY A C 1
ATOM 2074 O O . GLY A 1 273 ? 10.621 4.972 -34.154 1.00 86.75 273 GLY A O 1
ATOM 2075 N N . TYR A 1 274 ? 10.499 4.333 -32.010 1.00 95.12 274 TYR A N 1
ATOM 2076 C CA . TYR A 1 274 ? 11.841 4.761 -31.603 1.00 95.12 274 TYR A CA 1
ATOM 2077 C C . TYR A 1 274 ? 12.788 3.573 -31.352 1.00 95.12 274 TYR A C 1
ATOM 2079 O O . TYR A 1 274 ? 12.418 2.406 -31.481 1.00 95.12 274 TYR A O 1
ATOM 2087 N N . HIS A 1 275 ? 14.040 3.863 -30.992 1.00 97.25 275 HIS A N 1
ATOM 2088 C CA . HIS A 1 275 ? 14.998 2.856 -30.522 1.00 97.25 275 HIS A CA 1
ATOM 2089 C C . HIS A 1 275 ? 15.316 3.040 -29.037 1.00 97.25 275 HIS A C 1
ATOM 2091 O O . HIS A 1 275 ? 15.194 4.140 -28.500 1.00 97.25 275 HIS A O 1
ATOM 2097 N N . VAL A 1 276 ? 15.774 1.976 -28.385 1.00 96.69 276 VAL A N 1
ATOM 2098 C CA . VAL A 1 276 ? 16.253 1.990 -26.999 1.00 96.69 276 VAL A CA 1
ATOM 2099 C C . VAL A 1 276 ? 17.655 1.406 -26.959 1.00 96.69 276 VAL A C 1
ATOM 2101 O O . VAL A 1 276 ? 17.887 0.350 -27.541 1.00 96.69 276 VAL A O 1
ATOM 2104 N N . LEU A 1 277 ? 18.580 2.055 -26.255 1.00 97.19 277 LEU A N 1
ATOM 2105 C CA . LEU A 1 277 ? 19.794 1.423 -25.754 1.00 97.19 277 LEU A CA 1
ATOM 2106 C C . LEU A 1 277 ? 19.446 0.822 -24.377 1.00 97.19 277 LEU A C 1
ATOM 2108 O O . LEU A 1 277 ? 19.213 1.592 -23.440 1.00 97.19 277 LEU A O 1
ATOM 2112 N N . PRO A 1 278 ? 19.288 -0.511 -24.268 1.00 95.81 278 PRO A N 1
ATOM 2113 C CA . PRO A 1 278 ? 18.560 -1.123 -23.162 1.00 95.81 278 PRO A CA 1
ATOM 2114 C C . PRO A 1 278 ? 19.448 -1.408 -21.946 1.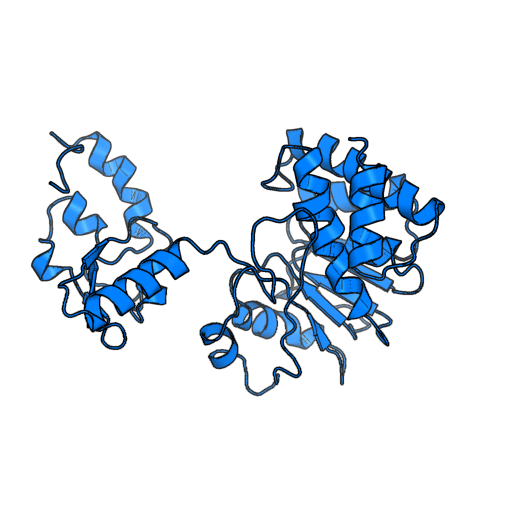00 95.81 278 PRO A C 1
ATOM 2116 O O . PRO A 1 278 ? 20.650 -1.636 -22.082 1.00 95.81 278 PRO A O 1
ATOM 2119 N N . ALA A 1 279 ? 18.843 -1.472 -20.761 1.00 92.38 279 ALA A N 1
ATOM 2120 C CA . ALA A 1 279 ? 19.506 -1.774 -19.496 1.00 92.38 279 ALA A CA 1
ATOM 2121 C C . ALA A 1 279 ? 18.962 -3.051 -18.837 1.00 92.38 279 ALA A C 1
ATOM 2123 O O . ALA A 1 279 ? 17.812 -3.455 -19.018 1.00 92.38 279 ALA A O 1
ATOM 2124 N N . ASN A 1 280 ? 19.824 -3.690 -18.053 1.00 87.69 280 ASN A N 1
ATOM 2125 C CA . ASN A 1 280 ? 19.554 -4.898 -17.285 1.00 87.69 280 ASN A CA 1
ATOM 2126 C C . ASN A 1 280 ? 20.366 -4.875 -15.974 1.00 87.69 280 ASN A C 1
ATOM 2128 O O . ASN A 1 280 ? 21.109 -3.926 -15.713 1.00 87.69 280 ASN A O 1
ATOM 2132 N N . ARG A 1 281 ? 20.234 -5.924 -15.147 1.00 84.50 281 ARG A N 1
ATOM 2133 C CA . ARG A 1 281 ? 20.836 -5.981 -13.798 1.00 84.50 281 ARG A CA 1
ATOM 2134 C C . ARG A 1 281 ? 22.355 -5.759 -13.790 1.00 84.50 281 ARG A C 1
ATOM 2136 O O . ARG A 1 281 ? 22.886 -5.262 -12.802 1.00 84.50 281 ARG A O 1
ATOM 2143 N N . ASP A 1 282 ? 23.023 -6.137 -14.877 1.00 84.50 282 ASP A N 1
ATOM 2144 C CA . ASP A 1 282 ? 24.482 -6.188 -15.001 1.00 84.50 282 ASP A CA 1
ATOM 2145 C C . ASP A 1 282 ? 25.088 -4.774 -14.963 1.00 84.50 282 ASP A C 1
ATOM 2147 O O . ASP A 1 282 ? 26.180 -4.573 -14.439 1.00 84.50 282 ASP A O 1
ATOM 2151 N N . LEU A 1 283 ? 24.307 -3.758 -15.358 1.00 84.75 283 LEU A N 1
ATOM 2152 C CA . LEU A 1 283 ? 24.636 -2.342 -15.176 1.00 84.75 283 LEU A CA 1
ATOM 2153 C C . LEU A 1 283 ? 24.934 -1.970 -13.709 1.00 84.75 283 LEU A C 1
ATOM 2155 O O . LEU A 1 283 ? 25.690 -1.037 -13.461 1.00 84.75 283 LEU A O 1
ATOM 2159 N N . GLY A 1 284 ? 24.403 -2.716 -12.732 1.00 79.69 284 GLY A N 1
ATOM 2160 C CA . GLY A 1 284 ? 24.742 -2.547 -11.315 1.00 79.69 284 GLY A CA 1
ATOM 2161 C C . GLY A 1 284 ? 26.184 -2.939 -10.955 1.00 79.69 284 GLY A C 1
ATOM 2162 O O . GLY A 1 284 ? 26.666 -2.536 -9.901 1.00 79.69 284 GLY A O 1
ATOM 2163 N N . GLY A 1 285 ? 26.877 -3.698 -11.812 1.00 74.69 285 GLY A N 1
ATOM 2164 C CA . GLY A 1 285 ? 28.312 -3.984 -11.698 1.00 74.69 285 GLY A CA 1
ATOM 2165 C C . GLY A 1 285 ? 29.205 -2.909 -12.327 1.00 74.69 285 GLY A C 1
ATOM 2166 O O . GLY A 1 285 ? 30.328 -2.711 -11.865 1.00 74.69 285 GLY A O 1
ATOM 2167 N N . ALA A 1 286 ? 28.689 -2.156 -13.311 1.00 75.12 286 ALA A N 1
ATOM 2168 C CA . ALA A 1 286 ? 29.468 -1.206 -14.113 1.00 75.12 286 ALA A CA 1
ATOM 2169 C C . ALA A 1 286 ? 30.266 -0.201 -13.272 1.00 75.12 286 ALA A C 1
ATOM 2171 O O . ALA A 1 286 ? 31.402 0.112 -13.613 1.00 75.12 286 ALA A O 1
ATOM 2172 N N . GLU A 1 287 ? 29.703 0.300 -12.168 1.00 67.12 287 GLU A N 1
ATOM 2173 C CA . GLU A 1 287 ? 30.372 1.293 -11.318 1.00 67.12 287 GLU A CA 1
ATOM 2174 C C . GLU A 1 287 ? 31.673 0.756 -10.692 1.00 67.12 287 GLU A C 1
ATOM 2176 O O . GLU A 1 287 ? 32.630 1.513 -10.552 1.00 67.12 287 GLU A O 1
ATOM 2181 N N . LEU A 1 288 ? 31.755 -0.544 -10.379 1.00 71.12 288 LEU A N 1
ATOM 2182 C CA . LEU A 1 288 ? 32.968 -1.171 -9.835 1.00 71.12 288 LEU A CA 1
ATOM 2183 C C . LEU A 1 288 ? 34.046 -1.386 -10.904 1.00 71.12 288 LEU A C 1
ATOM 2185 O O . LEU A 1 288 ? 35.237 -1.278 -10.614 1.00 71.12 288 LEU A O 1
ATOM 2189 N N . GLU A 1 289 ? 33.640 -1.680 -12.136 1.00 75.19 289 GLU A N 1
ATOM 2190 C CA . GLU A 1 289 ? 34.550 -1.951 -13.253 1.00 75.19 289 GLU A CA 1
ATOM 2191 C C . GLU A 1 289 ? 35.103 -0.635 -13.832 1.00 75.19 289 GLU A C 1
ATOM 2193 O O . GLU A 1 289 ? 36.318 -0.458 -13.955 1.00 75.19 289 GLU A O 1
ATOM 2198 N N . LEU A 1 290 ? 34.228 0.361 -14.021 1.00 70.25 290 LEU A N 1
ATOM 2199 C CA . LEU A 1 290 ? 34.557 1.723 -14.465 1.00 70.25 290 LEU A CA 1
ATOM 2200 C C . LEU A 1 290 ? 35.394 2.533 -13.451 1.00 70.25 290 LEU A C 1
ATOM 2202 O O . LEU A 1 290 ? 35.813 3.655 -13.751 1.00 70.25 290 LEU A O 1
ATOM 2206 N N . VAL A 1 291 ? 35.680 2.005 -12.253 1.00 69.25 291 VAL A N 1
ATOM 2207 C CA . VAL A 1 291 ? 36.650 2.617 -11.325 1.00 69.25 291 VAL A CA 1
ATOM 2208 C C . VAL A 1 291 ? 38.067 2.623 -11.902 1.00 69.25 291 VAL A C 1
ATOM 2210 O O . VAL A 1 291 ? 38.796 3.585 -11.660 1.00 69.25 291 VAL A O 1
ATOM 2213 N N . ASN A 1 292 ? 38.436 1.603 -12.681 1.00 66.75 292 ASN A N 1
ATOM 2214 C CA . ASN A 1 292 ? 39.786 1.447 -13.234 1.00 66.75 292 ASN A CA 1
ATOM 2215 C C . ASN A 1 292 ? 39.945 2.035 -14.648 1.00 66.75 292 ASN A C 1
ATOM 2217 O O . ASN A 1 292 ? 41.047 2.029 -15.193 1.00 66.75 292 ASN A O 1
ATOM 2221 N N . GLU A 1 293 ? 38.860 2.541 -15.240 1.00 68.44 293 GLU A N 1
ATOM 2222 C CA . GLU A 1 293 ? 38.817 2.960 -16.640 1.00 68.44 293 GLU A CA 1
ATOM 2223 C C . GLU A 1 293 ? 39.193 4.427 -16.876 1.00 68.44 293 GLU A C 1
ATOM 2225 O O . GLU A 1 293 ? 38.754 5.344 -16.173 1.00 68.44 293 GLU A O 1
ATOM 2230 N N . LEU A 1 294 ? 39.983 4.655 -17.928 1.00 63.84 294 LEU A N 1
ATOM 2231 C CA . LEU A 1 294 ? 40.399 5.991 -18.350 1.00 63.84 294 LEU A CA 1
ATOM 2232 C C . LEU A 1 294 ? 39.243 6.730 -19.042 1.00 63.84 294 LEU A C 1
ATOM 2234 O O . LEU A 1 294 ? 38.520 6.164 -19.861 1.00 63.84 294 LEU A O 1
ATOM 2238 N N . ALA A 1 295 ? 39.097 8.021 -18.724 1.00 66.25 295 ALA A N 1
ATOM 2239 C CA . ALA A 1 295 ? 38.082 8.921 -19.287 1.00 66.25 295 ALA A CA 1
ATOM 2240 C C . ALA A 1 295 ? 36.626 8.407 -19.179 1.00 66.25 295 ALA A C 1
ATOM 2242 O O . ALA A 1 295 ? 35.793 8.659 -20.054 1.00 66.25 295 ALA A O 1
ATOM 2243 N N . ARG A 1 296 ? 36.297 7.691 -18.093 1.00 68.19 296 ARG A N 1
ATOM 2244 C CA . ARG A 1 296 ? 34.956 7.141 -17.808 1.00 68.19 296 ARG A CA 1
ATOM 2245 C C . ARG A 1 296 ? 33.817 8.164 -17.965 1.00 68.19 296 ARG A C 1
ATOM 2247 O O . ARG A 1 296 ? 32.768 7.844 -18.514 1.00 68.19 296 ARG A O 1
ATOM 2254 N N . GLU A 1 297 ? 34.049 9.424 -17.593 1.00 66.75 297 GLU A N 1
ATOM 2255 C CA . GLU A 1 297 ? 33.131 10.569 -17.742 1.00 66.75 297 GLU A CA 1
ATOM 2256 C C . GLU A 1 297 ? 32.912 11.060 -19.195 1.00 66.75 297 GLU A C 1
ATOM 2258 O O . GLU A 1 297 ? 32.231 12.068 -19.440 1.00 66.75 297 GLU A O 1
ATOM 2263 N N . ALA A 1 298 ? 33.491 10.365 -20.175 1.00 68.62 298 ALA A N 1
ATOM 2264 C CA . ALA A 1 298 ? 33.307 10.597 -21.603 1.00 68.62 298 ALA A CA 1
ATOM 2265 C C . ALA A 1 298 ? 32.782 9.372 -22.380 1.00 68.62 298 ALA A C 1
ATOM 2267 O O . ALA A 1 298 ? 32.506 9.515 -23.564 1.00 68.62 298 ALA A O 1
ATOM 2268 N N . ARG A 1 299 ? 32.567 8.206 -21.743 1.00 68.12 299 ARG A N 1
ATOM 2269 C CA . ARG A 1 299 ? 32.173 6.940 -22.415 1.00 68.12 299 ARG A CA 1
ATOM 2270 C C . ARG A 1 299 ? 30.832 6.967 -23.183 1.00 68.12 299 ARG A C 1
ATOM 2272 O O . ARG A 1 299 ? 30.554 6.030 -23.919 1.00 68.12 299 ARG A O 1
ATOM 2279 N N . LEU A 1 300 ? 30.010 8.012 -23.030 1.00 58.78 300 LEU A N 1
ATOM 2280 C CA . LEU A 1 300 ? 28.732 8.215 -23.743 1.00 58.78 300 LEU A CA 1
ATOM 2281 C C . LEU A 1 300 ? 28.687 9.538 -24.550 1.00 58.78 300 LEU A C 1
ATOM 2283 O O . LEU A 1 300 ? 27.612 10.123 -24.701 1.00 58.78 300 LEU A O 1
ATOM 2287 N N . LYS A 1 301 ? 29.838 10.053 -25.006 1.00 55.75 301 LYS A N 1
ATOM 2288 C CA . LYS A 1 301 ? 29.957 11.281 -25.821 1.00 55.75 301 LYS A CA 1
ATOM 2289 C C . LYS A 1 301 ? 30.402 10.982 -27.249 1.00 55.75 301 LYS A C 1
ATOM 2291 O O . LYS A 1 301 ? 29.905 11.705 -28.138 1.00 55.75 301 LYS A O 1
#

Radius of gyration: 22.07 Å; chains: 1; bounding box: 60×45×59 Å

pLDDT: mean 82.74, std 14.23, range [36.06, 98.62]

Organism: Anopheles coluzzii (NCBI:txid1518534)

Foldseek 3Di:
DPLLVLLVVQCVVLVQDDDPLLSVLLVLLLVLLQVCCVPPVLDPDNDSSVCSQVPQSLLLNCQVVCPPWAEEEEEQCRSNGSNSSNCSSCVRHQYEYEHQDPSSLVSVVVSCVVSVRPSYHYDHDQLQPDQDPDAGLEYEYQPDPAPQVVQVSHPNRHDDNHDYFFKEQDDCPPSQVNHDPVDHDPDWDWDDRPPDPTTMIGYDDDCPLVCLLVVLLVVLVVVDADEAEDLDQCFSNCVVLVHDQVPQPDAVLCLLVPVDPQVVQWDDSPVSNYIYRTHHNCSVCSVVVLVPDDPSVPSPD

Sequence (301 aa):
MTHTAELKNGLEQLALGLNEQQLALLDGYLTLLAKWNHTYNLTAVREEQRMVSYHLLDSLSLVPHLNGGTRLLDVGSGGGMPGIPAAIARPDLQVVLLDSNHKKTTFLRQAVIELGLPNVEVITSRVEAYQPEQKFDRITSRAFAELAEFVKLTPHLLAEGGQYLAMKGVYPYEEISLLPETVAVSEVLPVSVPGLDAERHLKGGVGKTTTVVNLAAGLAELGRRVLIVDLDPQGNATMGSGIAKQALERSVYHVLLGDASVEETRQPAKEGGYHVLPANRDLGGAELELVNELAREARLK

Secondary structure (DSSP, 8-state):
--HHHHHHHHHHHTT----HHHHHHHHHHHHHHHHHHHHH---S---HHHHIIIIIIHHHTTGGG-TT-SEEEEET-TTTTTHHHHHHH-TTSEEEEEES-HHHHHHHHHHHHHTT-TTEEEEES-GGG---SS-EEEEEESS-S-HHHHHHT-TTTEEEEEEEEE-BSS--HHHHHTS-TT--------B--TT-SS-BBSS---THHHHHHHHHHHHHHTT---EEE---TT-HHHHTTT--GGG-SS-HHHHHHTSS-HHHHPEEETTTTEEEE---TTHHHHHHHTTS-TTGGGTT-

InterPro domains:
  IPR002586 CobQ/CobB/MinD/ParA nucleotide binding domain [PF01656] (203-241)
  IPR003682 rRNA small subunit methyltransferase G [MF_00074] (15-204)
  IPR003682 rRNA small subunit methyltransferase G [PF02527] (23-202)
  IPR003682 rRNA small subunit methyltransferase G [PTHR31760] (5-186)
  IPR003682 rRNA small subunit methyltransferase G [TIGR00138] (28-202)
  IPR027417 P-loop containing nucleoside triphosphate hydrolase [G3DSA:3.40.50.300] (203-301)
  IPR027417 P-loop containing nucleoside triphosphate hydrolase [SSF52540] (202-297)
  IPR029063 S-adenosyl-L-methionine-dependent methyltransferase superfamily [G3DSA:3.40.50.150] (4-202)
  IPR029063 S-adenosyl-L-methionine-dependent methyltransferase superfamily [SSF53335] (8-203)